Protein AF-X0XA45-F1 (afdb_monomer)

Mean predicted aligned error: 3.78 Å

Nearest PDB structures (foldseek):
  1l2q-assembly1_A  TM=9.636E-01  e=7.554E-19  Methanosarcina barkeri
  1tv2-assembly1_A  TM=9.633E-01  e=1.182E-18  Methanosarcina barkeri
  1es9-assembly1_A-2  TM=5.733E-01  e=1.242E+00  Bos taurus
  1bwp-assembly1_A-2  TM=4.744E-01  e=1.710E+00  Bos taurus
  3dt8-assembly1_A  TM=3.947E-01  e=1.093E+00  Bos taurus

Organism: NCBI:txid412755

Radius of gyration: 17.6 Å; Cα contacts (8 Å, |Δi|>4): 531; chains: 1; bounding box: 44×51×45 Å

Solvent-accessible surface area (backbone atoms only — not comparable to full-atom values): 13120 Å² total; per-residue (Å²): 132,70,42,55,52,44,72,29,30,40,82,94,34,44,37,74,42,50,46,62,51,78,90,54,83,69,82,77,83,33,66,44,53,54,82,48,41,76,40,57,60,97,46,44,66,62,55,34,34,56,32,58,57,38,90,75,43,48,25,22,35,46,48,10,54,52,38,58,98,87,40,72,57,44,83,84,37,74,59,18,31,53,46,26,33,50,46,21,36,50,56,35,52,32,25,47,74,64,74,37,67,44,44,21,24,60,32,54,70,42,46,52,82,39,43,70,24,48,62,70,23,62,37,58,93,42,46,34,53,62,38,27,12,44,68,43,63,53,41,76,74,94,36,84,57,69,58,53,47,51,43,34,61,52,40,76,77,46,75,36,44,37,29,19,32,40,50,41,38,31,68,41,96,47,33,51,51,69,41,31,29,54,50,50,54,50,42,54,54,44,20,49,74,70,51,61,19,39,32,37,40,36,40,52,25,32,68,87,70,64,18,33,68,50,72,60,43,45,50,27,51,52,52,40,51,45,51,46,31,75,75,46,56,59,19,73,49,68,62,86,36,69,62,79,78,78,83,83,119

Foldseek 3Di:
DADQWAWFFDDPLIDIQGFDAVPRPPDHQAEDEPQQAEDEPVCFLVRLLVQLLPPRHSAYETHAYQDDPNHGDDAPDPVLLVVQLVQLLSNQVSCVVSVNNRHEHQASGSHYDALVSNVSNCDVVSNHDLRHAHEQEADAFPHDDVRSLVNLVVVVVGSYQYEYEYAHEDCPPLHHLVSSLVRQLVSVVCCCPRRVHNAYEYEHAHPPQRFQPDPSSVVSCVVSSNVCSVPHSHRYYYDGGDGDDPPPD

Sequence (249 aa):
KAPESVDFGSGKDQRTFKHRTVDDKTPPFCSPNPIGTPVREALYDKVLYTYANISHADTFSGPSLISLNGETIGSGTPLEVEAAIWNVRQLDKARQEVGRPEMCSHNIIACAEKTGAITSAMKQEFGARPTDGLLNGAIAELKVDYERLRKVAFLRQSSHPIGGLYGPLMGGYAGGPEGTAIVLAAHHFLGLMAFEAHWHDSFPIHIHQVNNTSTPLLWLLALVGQALARNTHLPIMTSCFTARANSGL

InterPro domains:
  IPR008031 Monomethylamine methyltransferase MtmB [PF05369] (1-235)
  IPR036655 Monomethylamine methyltransferase MtmB superfamily [G3DSA:3.20.20.460] (1-248)
  IPR036655 Monomethylamine methyltransferase MtmB superfamily [SSF75098] (4-243)

pLDDT: mean 94.22, std 8.59, range [35.44, 98.38]

Secondary structure (DSSP, 8-state):
---SEEEES-GGG-EEEE---TT--SPPP-----TT-EE-GGGHHHHHHHHHT-TT-S-EEPPEE-EETTEE--TTSHHHHHHHHHHHHHHHHHHHHTT-TTPPEEES-SS--SHHHHHHH--GGGT--TT--EEEEPBTTTB--HHHHHHHHHHHTS-S-EEEEE--EETSTT-SHHHHHHHHHHHHHHHHHHS--SEEEE--EETTT--S-SHHHHHHHHHHHHHHHHH----EEE---PPPP----

Structure (mmCIF, N/CA/C/O backbone):
data_AF-X0XA45-F1
#
_entry.id   AF-X0XA45-F1
#
loop_
_atom_site.group_PDB
_atom_site.id
_atom_site.type_symbol
_atom_site.label_atom_id
_atom_site.label_alt_id
_atom_site.label_comp_id
_atom_site.label_asym_id
_atom_site.label_entity_id
_atom_site.label_seq_id
_atom_site.pdbx_PDB_ins_code
_atom_site.Cartn_x
_atom_site.Cartn_y
_atom_site.Cartn_z
_atom_site.occupancy
_atom_site.B_iso_or_equiv
_atom_site.auth_seq_id
_atom_site.auth_comp_id
_atom_site.auth_asym_id
_atom_site.auth_atom_id
_atom_site.pdbx_PDB_model_num
ATOM 1 N N . LYS A 1 1 ? 0.425 -20.569 -2.192 1.00 61.19 1 LYS A N 1
ATOM 2 C CA . LYS A 1 1 ? -0.329 -20.242 -3.430 1.00 61.19 1 LYS A CA 1
ATOM 3 C C . LYS A 1 1 ? -1.051 -18.929 -3.160 1.00 61.19 1 LYS A C 1
ATOM 5 O O . LYS A 1 1 ? -1.687 -18.863 -2.119 1.00 61.19 1 LYS A O 1
ATOM 10 N N . ALA A 1 2 ? -0.896 -17.907 -4.005 1.00 71.62 2 ALA A N 1
ATOM 11 C CA . ALA A 1 2 ? -1.638 -16.656 -3.827 1.00 71.62 2 ALA A CA 1
ATOM 12 C C . ALA A 1 2 ? -3.132 -16.881 -4.118 1.00 71.62 2 ALA A C 1
ATO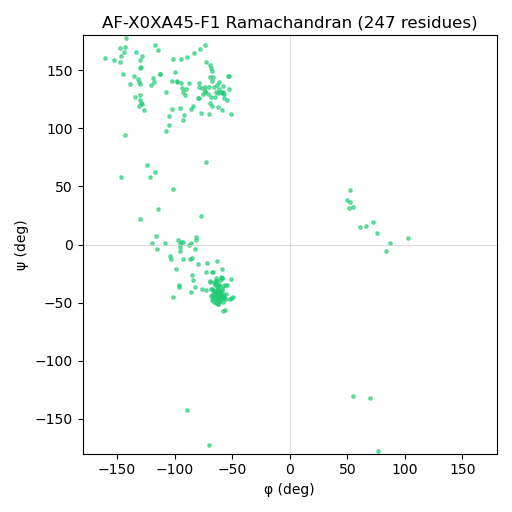M 14 O O . ALA A 1 2 ? -3.438 -17.676 -5.016 1.00 71.62 2 ALA A O 1
ATOM 15 N N . PRO A 1 3 ? -4.042 -16.223 -3.388 1.00 84.00 3 PRO A N 1
ATOM 16 C CA . PRO A 1 3 ? -5.455 -16.220 -3.730 1.00 84.00 3 PRO A CA 1
ATOM 17 C C . PRO A 1 3 ? -5.694 -15.449 -5.040 1.00 84.00 3 PRO A C 1
ATOM 19 O O . PRO A 1 3 ? -4.975 -14.509 -5.367 1.00 84.00 3 PRO A O 1
ATOM 22 N N . GLU A 1 4 ? -6.713 -15.857 -5.798 1.00 84.56 4 GLU A N 1
ATOM 23 C CA . GLU A 1 4 ? -7.104 -15.209 -7.066 1.00 84.56 4 GLU A CA 1
ATOM 24 C C . GLU A 1 4 ? -7.929 -13.927 -6.838 1.00 84.56 4 GLU A C 1
ATOM 26 O O . GLU A 1 4 ? -8.077 -13.088 -7.734 1.00 84.56 4 GLU A O 1
ATOM 31 N N . SER A 1 5 ? -8.459 -13.768 -5.622 1.00 93.56 5 SER A N 1
ATOM 32 C CA . SER A 1 5 ? -9.225 -12.608 -5.187 1.00 93.56 5 SER A CA 1
ATOM 33 C C . SER A 1 5 ? -9.127 -12.380 -3.680 1.00 93.56 5 SER A C 1
ATOM 35 O O . SER A 1 5 ? -8.844 -13.301 -2.913 1.00 93.56 5 SER A O 1
ATOM 37 N N . VAL A 1 6 ? -9.410 -11.151 -3.258 1.00 95.25 6 VAL A N 1
ATOM 38 C CA . VAL A 1 6 ? -9.413 -10.700 -1.865 1.00 95.25 6 VAL A CA 1
ATOM 39 C C . VAL A 1 6 ? -10.667 -9.877 -1.618 1.00 95.25 6 VAL A C 1
ATOM 41 O O . VAL A 1 6 ? -10.923 -8.916 -2.341 1.00 95.25 6 VAL A O 1
ATOM 44 N N . ASP A 1 7 ? -11.434 -10.234 -0.595 1.00 95.75 7 ASP A N 1
ATOM 45 C CA . ASP A 1 7 ? -12.600 -9.458 -0.183 1.00 95.75 7 ASP A CA 1
ATOM 46 C C . ASP A 1 7 ? -12.212 -8.405 0.857 1.00 95.75 7 ASP A C 1
ATOM 48 O O . ASP A 1 7 ? -11.511 -8.686 1.832 1.00 95.75 7 ASP A O 1
ATOM 52 N N . PHE A 1 8 ? -12.698 -7.187 0.643 1.00 96.81 8 PHE A N 1
ATOM 53 C CA . PHE A 1 8 ? -12.620 -6.073 1.576 1.00 96.81 8 PHE A CA 1
ATOM 54 C C . PHE A 1 8 ? -14.027 -5.640 1.955 1.00 96.81 8 PHE A C 1
ATOM 56 O O . PHE A 1 8 ? -14.916 -5.598 1.109 1.00 96.81 8 PHE A O 1
ATOM 63 N N . GLY A 1 9 ? -14.222 -5.241 3.207 1.00 96.25 9 GLY A N 1
ATOM 64 C CA . GLY A 1 9 ? -15.529 -4.799 3.682 1.00 96.25 9 GLY A CA 1
ATOM 65 C C . GLY A 1 9 ? -16.494 -5.941 3.951 1.00 96.25 9 GLY A C 1
ATOM 66 O O . GLY A 1 9 ? -16.160 -7.119 3.837 1.00 96.25 9 GLY A O 1
ATOM 67 N N . SER A 1 10 ? -17.708 -5.569 4.336 1.00 96.69 10 SER A N 1
ATOM 68 C CA . SER A 1 10 ? -18.796 -6.508 4.588 1.00 96.69 10 SER A CA 1
ATOM 69 C C . SER A 1 10 ? -20.142 -5.918 4.139 1.00 96.69 10 SER A C 1
ATOM 71 O O . SER A 1 10 ? -20.258 -4.722 3.848 1.00 96.69 10 SER A O 1
ATOM 73 N N . GLY A 1 11 ? -21.171 -6.763 4.040 1.00 96.00 11 GLY A N 1
ATOM 74 C CA . GLY A 1 11 ? -22.532 -6.334 3.718 1.00 96.00 11 GLY A CA 1
ATOM 75 C C . GLY A 1 11 ? -22.607 -5.523 2.419 1.00 96.00 11 GLY A C 1
ATOM 76 O O . GLY A 1 11 ? -22.063 -5.918 1.390 1.00 96.00 11 GLY A O 1
ATOM 77 N N . LYS A 1 12 ? -23.273 -4.363 2.462 1.00 95.88 12 LYS A N 1
ATOM 78 C CA . LYS A 1 12 ? -23.429 -3.471 1.294 1.00 95.88 12 LYS A CA 1
ATOM 79 C C . LYS A 1 12 ? -22.112 -2.829 0.824 1.00 95.88 12 LYS A C 1
ATOM 81 O O . LYS A 1 12 ? -22.000 -2.407 -0.331 1.00 95.88 12 LYS A O 1
ATOM 86 N N . ASP A 1 13 ? -21.132 -2.733 1.720 1.00 97.06 13 ASP A N 1
ATOM 87 C CA . ASP A 1 13 ? -19.852 -2.072 1.470 1.00 97.06 13 ASP A CA 1
ATOM 88 C C . ASP A 1 13 ? -18.761 -3.066 1.036 1.00 97.06 13 ASP A C 1
ATOM 90 O O . ASP A 1 13 ? -17.655 -2.638 0.715 1.00 97.06 13 ASP A O 1
ATOM 94 N N . GLN A 1 14 ? -19.066 -4.372 0.974 1.00 97.56 14 GLN A N 1
ATOM 95 C CA . GLN A 1 14 ? -18.122 -5.395 0.524 1.00 97.56 14 GLN A CA 1
ATOM 96 C C . GLN A 1 14 ? -17.717 -5.178 -0.939 1.00 97.56 14 GLN A C 1
ATOM 98 O O . GLN A 1 14 ? -18.560 -4.920 -1.806 1.00 97.56 14 GLN A O 1
ATOM 103 N N . ARG A 1 15 ? -16.424 -5.328 -1.225 1.00 97.44 15 ARG A N 1
ATOM 104 C CA . ARG A 1 15 ? -15.834 -5.276 -2.563 1.00 97.44 15 ARG A CA 1
ATOM 105 C C . ARG A 1 15 ? -14.776 -6.357 -2.721 1.00 97.44 15 ARG A C 1
ATOM 107 O O . ARG A 1 15 ? -13.954 -6.564 -1.835 1.00 97.44 15 ARG A O 1
ATOM 114 N N . THR A 1 16 ? -14.774 -7.004 -3.880 1.00 97.00 16 THR A N 1
ATOM 115 C CA . THR A 1 16 ? -13.818 -8.062 -4.213 1.00 97.00 16 THR A CA 1
ATOM 116 C C . THR A 1 16 ? -12.741 -7.511 -5.132 1.00 97.00 16 THR A C 1
ATOM 118 O O . THR A 1 16 ? -13.016 -7.131 -6.273 1.00 97.00 16 THR A O 1
ATOM 121 N N . PHE A 1 17 ? -11.500 -7.506 -4.661 1.00 97.25 17 PHE A N 1
ATOM 122 C CA . PHE A 1 17 ? -10.343 -7.235 -5.495 1.00 97.25 17 PHE A CA 1
ATOM 123 C C . PHE A 1 17 ? -9.878 -8.531 -6.157 1.00 97.25 17 PHE A C 1
ATOM 125 O O . PHE A 1 17 ? -9.466 -9.467 -5.479 1.00 97.25 17 PHE A O 1
ATOM 132 N N . LYS A 1 18 ? -9.945 -8.601 -7.485 1.00 96.06 18 LYS A N 1
ATOM 133 C CA . LYS A 1 18 ? -9.590 -9.793 -8.261 1.00 96.06 18 LYS A CA 1
ATOM 134 C C . LYS A 1 18 ? -8.610 -9.472 -9.379 1.00 96.06 18 LYS A C 1
ATOM 136 O O . LYS A 1 18 ? -8.478 -8.322 -9.802 1.00 96.06 18 LYS A O 1
ATOM 141 N N . HIS A 1 19 ? -7.965 -10.518 -9.876 1.00 95.38 19 HIS A N 1
ATOM 142 C CA . HIS A 1 19 ? -7.178 -10.463 -11.099 1.00 95.38 19 HIS A CA 1
ATOM 143 C C . HIS A 1 19 ? -7.981 -9.907 -12.292 1.00 95.38 19 HIS A C 1
ATOM 145 O O . HIS A 1 19 ? -9.177 -10.171 -12.433 1.00 95.38 19 HIS A O 1
ATOM 151 N N . ARG A 1 20 ? -7.293 -9.162 -13.166 1.00 95.12 20 ARG A N 1
ATOM 152 C CA . ARG A 1 20 ? -7.804 -8.651 -14.445 1.00 95.12 20 ARG A CA 1
ATOM 153 C C . ARG A 1 20 ? -6.816 -8.997 -15.550 1.00 95.12 20 ARG A C 1
ATOM 155 O O . ARG A 1 20 ? -5.608 -8.824 -15.374 1.00 95.12 20 ARG A O 1
ATOM 162 N N . THR A 1 21 ? -7.329 -9.422 -16.699 1.00 96.06 21 THR A N 1
ATOM 163 C CA . THR A 1 21 ? -6.501 -9.647 -17.887 1.00 96.06 21 THR A CA 1
ATOM 164 C C . THR A 1 21 ? -6.155 -8.323 -18.570 1.00 96.06 21 THR A C 1
ATOM 166 O O . THR A 1 21 ? -6.736 -7.270 -18.289 1.00 96.06 21 THR A O 1
ATOM 169 N N . VAL A 1 22 ? -5.217 -8.366 -19.517 1.00 96.38 22 VAL A N 1
ATOM 170 C CA . VAL A 1 22 ? -4.962 -7.225 -20.408 1.00 96.38 22 VAL A CA 1
ATOM 171 C C . VAL A 1 22 ? -6.253 -6.881 -21.163 1.00 96.38 22 VAL A C 1
ATOM 173 O O . VAL A 1 22 ? -6.966 -7.781 -21.601 1.00 96.38 22 VAL A O 1
ATOM 176 N N . ASP A 1 23 ? -6.563 -5.586 -21.261 1.00 95.06 23 ASP A N 1
ATOM 177 C CA . ASP A 1 23 ? -7.759 -5.027 -21.915 1.00 95.06 23 ASP A CA 1
ATOM 178 C C . ASP A 1 23 ? -9.128 -5.449 -21.343 1.00 95.06 23 ASP A C 1
ATOM 180 O O . ASP A 1 23 ? -10.163 -5.185 -21.969 1.00 95.06 23 ASP A O 1
ATOM 184 N N . ASP A 1 24 ? -9.155 -6.033 -20.137 1.00 96.25 24 ASP A N 1
ATOM 185 C CA . ASP A 1 24 ? -10.388 -6.346 -19.404 1.00 96.25 24 ASP A CA 1
ATOM 186 C C . ASP A 1 24 ? -11.286 -5.098 -19.286 1.00 96.25 24 ASP A C 1
ATOM 188 O O . ASP A 1 24 ? -10.824 -3.994 -18.976 1.00 96.25 24 ASP A O 1
ATOM 192 N N . LYS A 1 25 ? -12.585 -5.265 -19.557 1.00 96.50 25 LYS A N 1
ATOM 193 C CA . LYS A 1 25 ? -13.585 -4.185 -19.528 1.00 96.50 25 LYS A CA 1
ATOM 194 C C . LYS A 1 25 ? -14.187 -3.954 -18.145 1.00 96.50 25 LYS A C 1
ATOM 196 O O . LYS A 1 25 ? -14.837 -2.933 -17.936 1.00 96.50 25 LYS A O 1
ATOM 201 N N . THR A 1 26 ? -13.959 -4.865 -17.202 1.00 94.75 26 THR A N 1
ATOM 202 C CA . THR A 1 26 ? -14.353 -4.694 -15.804 1.00 94.75 26 THR A CA 1
ATOM 203 C C . THR A 1 26 ? -13.612 -3.485 -15.225 1.00 94.75 26 THR A C 1
ATOM 205 O O . THR A 1 26 ? -12.383 -3.419 -15.383 1.00 94.75 26 THR A O 1
ATOM 208 N N . PRO A 1 27 ? -14.304 -2.543 -14.555 1.00 94.75 27 PRO A N 1
ATOM 209 C CA . PRO A 1 27 ? -13.653 -1.434 -13.866 1.00 94.75 27 PRO A CA 1
ATOM 210 C C . PRO A 1 27 ? -12.567 -1.920 -12.889 1.00 94.75 27 PRO A C 1
ATOM 212 O O . PRO A 1 27 ? -12.715 -2.995 -12.300 1.00 94.75 27 PRO A O 1
ATOM 215 N N . PRO A 1 28 ? -11.458 -1.175 -12.731 1.00 94.50 28 PRO A N 1
ATOM 216 C CA . PRO A 1 28 ? -10.429 -1.518 -11.757 1.00 94.50 28 PRO A CA 1
ATOM 217 C C . PRO A 1 28 ? -10.941 -1.314 -10.327 1.00 94.50 28 PRO A C 1
ATOM 219 O O . PRO A 1 28 ? -11.807 -0.475 -10.089 1.00 94.50 28 PRO A O 1
ATOM 222 N N . PHE A 1 29 ? -10.353 -2.045 -9.381 1.00 96.88 29 PHE A N 1
ATOM 223 C CA . PHE A 1 29 ? -10.582 -1.821 -7.956 1.00 96.88 29 PHE A CA 1
ATOM 224 C C . PHE A 1 29 ? -10.043 -0.442 -7.553 1.00 96.88 29 PHE A C 1
ATOM 226 O O . PHE A 1 29 ? -8.889 -0.114 -7.844 1.00 96.88 29 PHE A O 1
ATOM 233 N N . CYS A 1 30 ? -10.874 0.379 -6.918 1.00 96.44 30 CYS A N 1
ATOM 234 C CA . CYS A 1 30 ? -10.566 1.770 -6.612 1.00 96.44 30 CYS A CA 1
ATOM 235 C C . CYS A 1 30 ? -10.225 1.946 -5.127 1.00 96.44 30 CYS A C 1
ATOM 237 O O . CYS A 1 30 ? -11.091 1.870 -4.256 1.00 96.44 30 CYS A O 1
ATOM 239 N N . SER A 1 31 ? -8.957 2.240 -4.841 1.00 95.88 31 SER A N 1
ATOM 240 C CA . SER A 1 31 ? -8.433 2.396 -3.477 1.00 95.88 31 SER A CA 1
ATOM 241 C C . SER A 1 31 ? -7.919 3.816 -3.228 1.00 95.88 31 SER A C 1
ATOM 243 O O . SER A 1 31 ? -6.717 4.000 -3.026 1.00 95.88 31 SER A O 1
ATOM 245 N N . PRO A 1 32 ? -8.764 4.857 -3.289 1.00 94.94 32 PRO A N 1
ATOM 246 C CA . PRO A 1 32 ? -8.304 6.230 -3.159 1.00 94.94 32 PRO A CA 1
ATOM 247 C C . PRO A 1 32 ? -7.721 6.480 -1.762 1.00 94.94 32 PRO A C 1
ATOM 249 O O . PRO A 1 32 ? -8.294 6.107 -0.736 1.00 94.94 32 PRO A O 1
ATOM 252 N N . ASN A 1 33 ? -6.533 7.074 -1.731 1.00 93.44 33 ASN A N 1
ATOM 253 C CA . ASN A 1 33 ? -5.784 7.313 -0.508 1.00 93.44 33 ASN A CA 1
ATOM 254 C C . ASN A 1 33 ? -4.723 8.412 -0.716 1.00 93.44 33 ASN A C 1
ATOM 256 O O . ASN A 1 33 ? -4.337 8.682 -1.853 1.00 93.44 33 ASN A O 1
ATOM 260 N N . PRO A 1 34 ? -4.224 9.033 0.365 1.00 92.31 34 PRO A N 1
ATOM 261 C CA . PRO A 1 34 ? -3.169 10.047 0.310 1.00 92.31 34 PRO A CA 1
ATOM 262 C C . PRO A 1 34 ? -1.748 9.466 0.213 1.00 92.31 34 PRO A C 1
ATOM 264 O O . PRO A 1 34 ? -0.786 10.220 0.327 1.00 92.31 34 PRO A O 1
ATOM 267 N N . ILE A 1 35 ? -1.586 8.152 0.053 1.00 87.75 35 ILE A N 1
ATOM 268 C CA . ILE A 1 35 ? -0.312 7.450 -0.168 1.00 87.75 35 ILE A CA 1
ATOM 269 C C . ILE A 1 35 ? 0.745 7.802 0.890 1.00 87.75 35 ILE A C 1
ATOM 271 O O . ILE A 1 35 ? 1.882 8.156 0.592 1.00 87.75 35 ILE A O 1
ATOM 275 N N . GLY A 1 36 ? 0.339 7.777 2.162 1.00 84.50 36 GLY A N 1
ATOM 276 C CA . GLY A 1 36 ? 1.228 8.105 3.280 1.00 84.50 36 GLY A CA 1
ATOM 277 C C . GLY A 1 36 ? 1.691 9.566 3.313 1.00 84.50 36 GLY A C 1
ATOM 278 O O . GLY A 1 36 ? 2.640 9.877 4.027 1.00 84.50 36 GLY A O 1
ATOM 279 N N . THR A 1 37 ? 1.038 10.475 2.576 1.00 91.31 37 THR A N 1
ATOM 280 C CA . THR A 1 37 ? 1.369 11.905 2.615 1.00 91.31 37 THR A CA 1
ATOM 281 C C . THR A 1 37 ? 1.249 12.428 4.050 1.00 91.31 37 THR A C 1
ATOM 283 O O . THR A 1 37 ? 0.187 12.261 4.664 1.00 91.31 37 THR A O 1
ATOM 286 N N . PRO A 1 38 ? 2.302 13.071 4.585 1.00 92.50 38 PRO A N 1
ATOM 287 C CA . PRO A 1 38 ? 2.267 13.711 5.890 1.00 92.50 38 PRO A CA 1
ATOM 288 C C . PRO A 1 38 ? 1.190 14.790 5.971 1.00 92.50 38 PRO A C 1
ATOM 290 O O . PRO A 1 38 ? 1.140 15.690 5.129 1.00 92.50 38 PRO A O 1
ATOM 293 N N . VAL A 1 39 ? 0.361 14.750 7.011 1.00 93.44 39 VAL A N 1
ATOM 294 C CA . VAL A 1 39 ? -0.608 15.817 7.292 1.00 93.44 39 VAL A CA 1
ATOM 295 C C . VAL A 1 39 ? -0.530 16.267 8.740 1.00 93.44 39 VAL A C 1
ATOM 297 O O . VAL A 1 39 ? -0.198 15.506 9.646 1.00 93.44 39 VAL A O 1
ATOM 300 N N . ARG A 1 40 ? -0.886 17.534 8.957 1.00 91.00 40 ARG A N 1
ATOM 301 C CA . ARG A 1 40 ? -1.086 18.079 10.301 1.00 91.00 40 ARG A CA 1
ATOM 302 C C . ARG A 1 40 ? -2.297 17.413 10.948 1.00 91.00 40 ARG A C 1
ATOM 304 O O . ARG A 1 40 ? -3.309 17.223 10.275 1.00 91.00 40 ARG A O 1
ATOM 311 N N . GLU A 1 41 ? -2.226 17.187 12.255 1.00 93.50 41 GLU A N 1
ATOM 312 C CA . GLU A 1 41 ? -3.304 16.599 13.064 1.00 93.50 41 GLU A CA 1
ATOM 313 C C . GLU A 1 41 ? -4.666 17.279 12.818 1.00 93.50 41 GLU A C 1
ATOM 315 O O . GLU A 1 41 ? -5.650 16.615 12.513 1.00 93.50 41 GLU A O 1
ATOM 320 N N . ALA A 1 42 ? -4.703 18.616 12.778 1.00 94.19 42 ALA A N 1
ATOM 321 C CA . ALA A 1 42 ? -5.924 19.398 12.536 1.00 94.19 42 ALA A CA 1
ATOM 322 C C . ALA A 1 42 ? -6.582 19.196 11.150 1.00 94.19 42 ALA A C 1
ATOM 324 O O . ALA A 1 42 ? -7.708 19.646 10.926 1.00 94.19 42 ALA A O 1
ATOM 325 N N . LEU A 1 43 ? -5.876 18.591 10.190 1.00 94.81 43 LEU A N 1
ATOM 326 C CA . LEU A 1 43 ? -6.400 18.283 8.856 1.00 94.81 43 LEU A CA 1
ATOM 327 C C . LEU A 1 43 ? -6.742 16.803 8.678 1.00 94.81 43 LEU A C 1
ATOM 329 O O . LEU A 1 43 ? -7.352 16.459 7.668 1.00 94.81 43 LEU A O 1
ATOM 333 N N . TYR A 1 44 ? -6.361 15.950 9.626 1.00 95.12 44 TYR A N 1
ATOM 334 C CA . TYR A 1 44 ? -6.395 14.502 9.478 1.00 95.12 44 TYR A CA 1
ATOM 335 C C . TYR A 1 44 ? -7.795 13.984 9.120 1.00 95.12 44 TYR A C 1
ATOM 337 O O . TYR A 1 44 ? -7.980 13.410 8.046 1.00 95.12 44 TYR A O 1
ATOM 345 N N . ASP A 1 45 ? -8.794 14.298 9.949 1.00 95.00 45 ASP A N 1
ATOM 346 C CA . ASP A 1 45 ? -10.189 13.879 9.757 1.00 95.00 45 ASP A CA 1
ATOM 347 C C . ASP A 1 45 ? -10.761 14.367 8.420 1.00 95.00 45 ASP A C 1
ATOM 349 O O . ASP A 1 45 ? -11.443 13.627 7.717 1.00 95.00 45 ASP A O 1
ATOM 353 N N . LYS A 1 46 ? -10.440 15.605 8.017 1.00 95.94 46 LYS A N 1
ATOM 354 C CA . LYS A 1 46 ? -10.931 16.187 6.756 1.00 95.94 46 LYS A CA 1
ATOM 355 C C . LYS A 1 46 ? -10.373 15.458 5.539 1.00 95.94 46 LYS A C 1
ATOM 357 O O . LYS A 1 46 ? -11.102 15.197 4.581 1.00 95.94 46 LYS A O 1
ATOM 362 N N . VAL A 1 47 ? -9.077 15.149 5.564 1.00 95.81 47 VAL A N 1
ATOM 363 C CA . VAL A 1 47 ? -8.418 14.394 4.492 1.00 95.81 47 VAL A CA 1
ATOM 364 C C . VAL A 1 47 ? -9.025 12.998 4.414 1.00 95.81 47 VAL A C 1
ATOM 366 O O . VAL A 1 47 ? -9.414 12.554 3.339 1.00 95.81 47 VAL A O 1
ATOM 369 N N . LEU A 1 48 ? -9.183 12.343 5.559 1.00 95.12 48 LEU A N 1
ATOM 370 C CA . LEU A 1 48 ? -9.735 11.003 5.651 1.00 95.12 48 LEU A CA 1
ATOM 371 C C . LEU A 1 48 ? -11.179 10.912 5.141 1.00 95.12 48 LEU A C 1
ATOM 373 O O . LEU A 1 48 ? -11.475 10.070 4.293 1.00 95.12 48 LEU A O 1
ATOM 377 N N . TYR A 1 49 ? -12.043 11.828 5.586 1.00 96.31 49 TYR A N 1
ATOM 378 C CA . TYR A 1 49 ? -13.417 11.960 5.104 1.00 96.31 49 TYR A CA 1
ATOM 379 C C . TYR A 1 49 ? -13.457 12.143 3.585 1.00 96.31 49 TYR A C 1
ATOM 381 O O . TYR A 1 49 ? -14.263 11.512 2.907 1.00 96.31 49 TYR A O 1
ATOM 389 N N . THR A 1 50 ? -12.556 12.963 3.031 1.00 96.25 50 THR A N 1
ATOM 390 C CA . THR A 1 50 ? -12.496 13.209 1.582 1.00 96.25 50 THR A CA 1
ATOM 391 C C . THR A 1 50 ? -12.299 11.910 0.804 1.00 96.25 50 THR A C 1
ATOM 393 O O . THR A 1 50 ? -13.020 11.677 -0.161 1.00 96.25 50 THR A O 1
ATOM 396 N N . TYR A 1 51 ? -11.374 11.045 1.232 1.00 96.69 51 TYR A N 1
ATOM 397 C CA . TYR A 1 51 ? -11.122 9.767 0.561 1.00 96.69 51 TYR A CA 1
ATOM 398 C C . TYR A 1 51 ? -12.237 8.740 0.798 1.00 96.69 51 TYR A C 1
ATOM 400 O O . TYR A 1 51 ? -12.634 8.047 -0.138 1.00 96.69 51 TYR A O 1
ATOM 408 N N . ALA A 1 52 ? -12.784 8.676 2.015 1.00 96.44 52 ALA A N 1
ATOM 409 C CA . ALA A 1 52 ? -13.888 7.776 2.354 1.00 96.44 52 ALA A CA 1
ATOM 410 C C . ALA A 1 52 ? -15.191 8.120 1.601 1.00 96.44 52 ALA A C 1
ATOM 412 O O . ALA A 1 52 ? -15.961 7.229 1.243 1.00 96.44 52 ALA A O 1
ATOM 413 N N . ASN A 1 53 ? -15.427 9.408 1.329 1.00 97.12 53 ASN A N 1
ATOM 414 C CA . ASN A 1 53 ? -16.645 9.912 0.689 1.00 97.12 53 ASN A CA 1
ATOM 415 C C . ASN A 1 53 ? -16.606 9.865 -0.853 1.00 97.12 53 ASN A C 1
ATOM 417 O O . ASN A 1 53 ? -17.553 10.292 -1.516 1.00 97.12 53 ASN A O 1
ATOM 421 N N . ILE A 1 54 ? -15.522 9.369 -1.461 1.00 97.19 54 ILE A N 1
ATOM 422 C CA . ILE A 1 54 ? -15.474 9.174 -2.914 1.00 97.19 54 ILE A CA 1
ATOM 423 C C . ILE A 1 54 ? -16.464 8.066 -3.283 1.00 97.19 54 ILE A C 1
ATOM 425 O O . ILE A 1 54 ? -16.328 6.918 -2.868 1.00 97.19 54 ILE A O 1
ATOM 429 N N . SER A 1 55 ? -17.456 8.403 -4.109 1.00 93.81 55 SER A N 1
ATOM 430 C CA . SER A 1 55 ? -18.561 7.498 -4.459 1.00 93.81 55 SER A CA 1
ATOM 431 C C . SER A 1 55 ? -18.112 6.190 -5.115 1.00 93.81 55 SER A C 1
ATOM 433 O O . SER A 1 55 ? -18.775 5.169 -4.966 1.00 93.81 55 SER A O 1
ATOM 435 N N . HIS A 1 56 ? -16.982 6.220 -5.823 1.00 94.19 56 HIS A N 1
ATOM 436 C CA . HIS A 1 56 ? -16.408 5.066 -6.517 1.00 94.19 56 HIS A CA 1
ATOM 437 C C . HIS A 1 56 ? -15.350 4.332 -5.681 1.00 94.19 56 HIS A C 1
ATOM 439 O O . HIS A 1 56 ? -14.750 3.388 -6.176 1.00 94.19 56 HIS A O 1
ATOM 445 N N . ALA A 1 57 ? -15.091 4.755 -4.439 1.00 97.00 57 ALA A N 1
ATOM 446 C CA . ALA A 1 57 ? -14.096 4.119 -3.587 1.00 97.00 57 ALA A CA 1
ATOM 447 C C . ALA A 1 57 ? -14.563 2.723 -3.166 1.00 97.00 57 ALA A C 1
ATOM 449 O O . ALA A 1 57 ? -15.593 2.579 -2.498 1.00 97.00 57 ALA A O 1
ATOM 450 N N . ASP A 1 58 ? -13.783 1.702 -3.494 1.00 97.81 58 ASP A N 1
ATOM 451 C CA . ASP A 1 58 ? -13.995 0.346 -2.997 1.00 97.81 58 ASP A CA 1
ATOM 452 C C . ASP A 1 58 ? -13.402 0.179 -1.596 1.00 97.81 58 ASP A C 1
ATOM 454 O O . ASP A 1 58 ? -13.997 -0.457 -0.729 1.00 97.81 58 ASP A O 1
ATOM 458 N N . THR A 1 59 ? -12.260 0.824 -1.352 1.00 97.50 59 THR A N 1
ATOM 459 C CA . THR A 1 59 ? -11.608 0.943 -0.039 1.00 97.50 59 THR A CA 1
ATOM 460 C C . THR A 1 59 ? -11.002 2.333 0.117 1.00 97.50 59 THR A C 1
ATOM 462 O O . THR A 1 59 ? -11.044 3.142 -0.803 1.00 97.50 59 THR A O 1
ATOM 465 N N . PHE A 1 60 ? -10.418 2.631 1.272 1.00 97.06 60 PHE A N 1
ATOM 466 C CA . PHE A 1 60 ? -9.718 3.894 1.507 1.00 97.06 60 PHE A CA 1
ATOM 467 C C . PHE A 1 60 ? -8.542 3.697 2.466 1.00 97.06 60 PHE A C 1
ATOM 469 O O . PHE A 1 60 ? -8.392 2.639 3.071 1.00 97.06 60 PHE A O 1
ATOM 476 N N . SER A 1 61 ? -7.670 4.684 2.610 1.00 95.75 61 SER A N 1
ATOM 477 C CA . SER A 1 61 ? -6.635 4.679 3.648 1.00 95.75 61 SER A CA 1
ATOM 478 C C . SER A 1 61 ? -6.361 6.106 4.104 1.00 95.75 61 SER A C 1
ATOM 480 O O . SER A 1 61 ? -6.684 7.069 3.401 1.00 95.75 61 SER A O 1
ATOM 482 N N . GLY A 1 62 ? -5.827 6.234 5.314 1.00 92.56 62 GLY A N 1
ATOM 483 C CA . GLY A 1 62 ? -5.527 7.515 5.929 1.00 92.56 62 GLY A CA 1
ATOM 484 C C . GLY A 1 62 ? -4.181 8.104 5.499 1.00 92.56 62 GLY A C 1
ATOM 485 O O . GLY A 1 62 ? -3.331 7.415 4.930 1.00 92.56 62 GLY A O 1
ATOM 486 N N . PRO A 1 63 ? -3.972 9.404 5.760 1.00 94.25 63 PRO A N 1
ATOM 487 C CA . PRO A 1 63 ? -2.670 10.047 5.616 1.00 94.25 63 PRO A CA 1
ATOM 488 C C . PRO A 1 63 ? -1.714 9.629 6.732 1.00 94.25 63 PRO A C 1
ATOM 490 O O . PRO A 1 63 ? -2.107 8.988 7.710 1.00 94.25 63 PRO A O 1
ATOM 493 N N . SER A 1 64 ? -0.448 10.020 6.598 1.00 93.81 64 SER A N 1
ATOM 494 C CA . SER A 1 64 ? 0.526 9.811 7.666 1.00 93.81 64 SER A CA 1
ATOM 495 C C . SER A 1 64 ? 0.437 10.949 8.682 1.00 93.81 64 SER A C 1
ATOM 497 O O . SER A 1 64 ? 0.605 12.123 8.343 1.00 93.81 64 SER A O 1
ATOM 499 N N . LEU A 1 65 ? 0.123 10.604 9.931 1.00 93.88 65 LEU A N 1
ATOM 500 C CA . LEU A 1 65 ? 0.122 11.541 11.050 1.00 93.88 65 LEU A CA 1
ATOM 501 C C . LEU A 1 65 ? 1.565 11.751 11.523 1.00 93.88 65 LEU A C 1
ATOM 503 O O . LEU A 1 65 ? 2.247 10.780 11.833 1.00 93.88 65 LEU A O 1
ATOM 507 N N . ILE A 1 66 ? 2.017 13.006 11.591 1.00 90.81 66 ILE A N 1
ATOM 508 C CA . ILE A 1 66 ? 3.393 13.354 12.006 1.00 90.81 66 ILE A CA 1
ATOM 509 C C . ILE A 1 66 ? 3.513 13.787 13.469 1.00 90.81 66 ILE A C 1
ATOM 511 O O . ILE A 1 66 ? 4.598 13.732 14.048 1.00 90.81 66 ILE A O 1
ATOM 515 N N . SER A 1 67 ? 2.406 14.220 14.067 1.00 94.50 67 SER A N 1
ATOM 516 C CA . SER A 1 67 ? 2.341 14.648 15.458 1.00 94.50 67 SER A C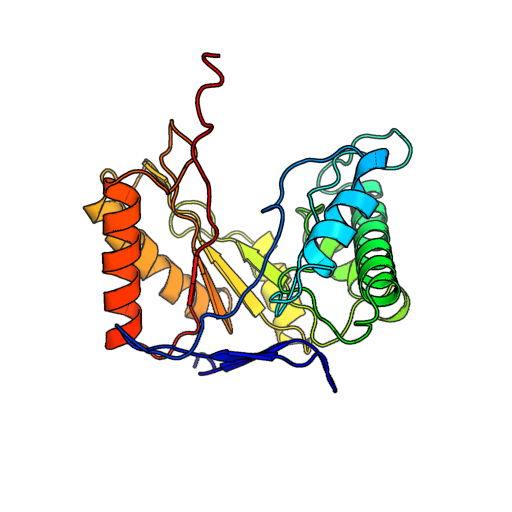A 1
ATOM 517 C C . SER A 1 67 ? 1.006 14.261 16.073 1.00 94.50 67 SER A C 1
ATOM 519 O O . SER A 1 67 ? -0.010 14.306 15.380 1.00 94.50 67 SER A O 1
ATOM 521 N N . LEU A 1 68 ? 1.010 13.949 17.364 1.00 95.81 68 LEU A N 1
ATOM 522 C CA . LEU A 1 68 ? -0.194 13.717 18.155 1.00 95.81 68 LEU A CA 1
ATOM 523 C C . LEU A 1 68 ? -0.109 14.555 19.432 1.00 95.81 68 LEU A C 1
ATOM 525 O O . LEU A 1 68 ? 0.902 14.498 20.131 1.00 95.81 68 LEU A O 1
ATOM 529 N N . ASN A 1 69 ? -1.149 15.337 19.733 1.00 94.31 69 ASN A N 1
ATOM 530 C CA . ASN A 1 69 ? -1.191 16.240 20.891 1.00 94.31 69 ASN A CA 1
ATOM 531 C C . ASN A 1 69 ? -0.013 17.237 20.939 1.00 94.31 69 ASN A C 1
ATOM 533 O O . ASN A 1 69 ? 0.450 17.618 22.011 1.00 94.31 69 ASN A O 1
ATOM 537 N N . GLY A 1 70 ? 0.480 17.659 19.770 1.00 93.50 70 GLY A N 1
ATOM 538 C CA . GLY A 1 70 ? 1.616 18.581 19.646 1.00 93.50 70 GLY A CA 1
ATOM 539 C C . GLY A 1 70 ? 3.004 17.934 19.721 1.00 93.50 70 GLY A C 1
ATOM 540 O O . GLY A 1 70 ? 3.988 18.615 19.445 1.00 93.50 70 GLY A O 1
ATOM 541 N N . GLU A 1 71 ? 3.095 16.633 20.005 1.00 95.56 71 GLU A N 1
ATOM 542 C CA . GLU A 1 71 ? 4.363 15.903 20.094 1.00 95.56 71 GLU A CA 1
ATOM 543 C C . GLU A 1 71 ? 4.674 15.152 18.796 1.00 95.56 71 GLU A C 1
ATOM 545 O O . GLU A 1 71 ? 3.786 14.567 18.172 1.00 95.56 71 GLU A O 1
ATOM 550 N N . THR A 1 72 ? 5.942 15.157 18.375 1.00 95.56 72 THR A N 1
ATOM 551 C CA . THR A 1 72 ? 6.374 14.458 17.150 1.00 95.56 72 THR A CA 1
ATOM 552 C C . THR A 1 72 ? 6.395 12.951 17.373 1.00 95.56 72 THR A C 1
ATOM 554 O O . THR A 1 72 ? 6.991 12.462 18.331 1.00 95.56 72 THR A O 1
ATOM 557 N N . ILE A 1 73 ? 5.797 12.203 16.448 1.00 95.81 73 ILE A N 1
ATOM 558 C CA . ILE A 1 73 ? 5.736 10.744 16.536 1.00 95.81 73 ILE A CA 1
ATOM 559 C C . ILE A 1 73 ? 7.094 10.154 16.140 1.00 95.81 73 ILE A C 1
ATOM 561 O O . ILE A 1 73 ? 7.523 10.254 14.991 1.00 95.81 73 ILE A O 1
ATOM 565 N N . GLY A 1 74 ? 7.781 9.536 17.101 1.00 95.31 74 GLY A N 1
ATOM 566 C CA . GLY A 1 74 ? 9.049 8.842 16.873 1.00 95.31 74 GLY A CA 1
ATOM 567 C C . GLY A 1 74 ? 8.860 7.344 16.632 1.00 95.31 74 GLY A C 1
ATOM 568 O O . GLY A 1 74 ? 8.104 6.691 17.348 1.00 95.31 74 GLY A O 1
ATOM 569 N N . SER A 1 75 ? 9.599 6.780 15.677 1.00 95.25 75 SER A N 1
ATOM 570 C CA . SER A 1 75 ? 9.630 5.334 15.410 1.00 95.25 75 SER A CA 1
ATOM 571 C C . SER A 1 75 ? 10.109 4.544 16.637 1.00 95.25 75 SER A C 1
ATOM 573 O O . SER A 1 75 ? 11.130 4.876 17.241 1.00 95.25 75 SER A O 1
ATOM 575 N N . GLY A 1 76 ? 9.380 3.495 17.016 1.00 95.25 76 GLY A N 1
ATOM 576 C CA . GLY A 1 76 ? 9.663 2.640 18.171 1.00 95.25 76 GLY A CA 1
ATOM 577 C C . GLY A 1 76 ? 9.317 3.248 19.530 1.00 95.25 76 GLY A C 1
ATOM 578 O O . GLY A 1 76 ? 9.706 2.687 20.554 1.00 95.25 76 GLY A O 1
ATOM 579 N N . THR A 1 77 ? 8.612 4.381 19.565 1.00 96.94 77 THR A N 1
ATOM 580 C CA . THR A 1 77 ? 8.238 5.058 20.817 1.00 96.94 77 THR A CA 1
ATOM 581 C C . THR A 1 77 ? 6.841 4.648 21.296 1.00 96.94 77 THR A C 1
ATOM 583 O O . THR A 1 77 ? 6.014 4.221 20.491 1.00 96.94 77 THR A O 1
ATOM 586 N N . PRO A 1 78 ? 6.511 4.830 22.590 1.00 97.06 78 PRO A N 1
ATOM 587 C CA . PRO A 1 78 ? 5.137 4.658 23.070 1.00 97.06 78 PRO A CA 1
ATOM 588 C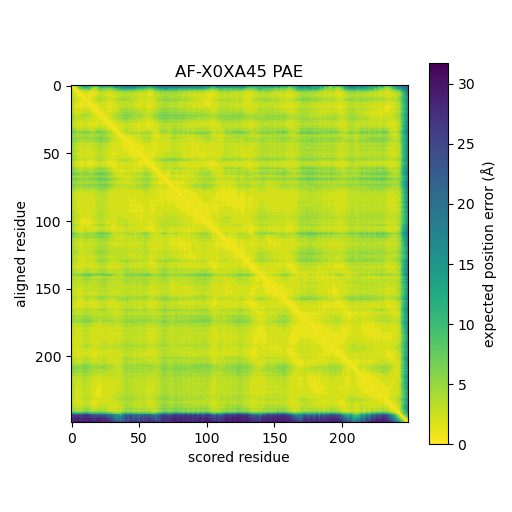 C . PRO A 1 78 ? 4.127 5.544 22.329 1.00 97.06 78 PRO A C 1
ATOM 590 O O . PRO A 1 78 ? 3.013 5.106 22.053 1.00 97.06 78 PRO A O 1
ATOM 593 N N . LEU A 1 79 ? 4.538 6.756 21.938 1.00 97.75 79 LEU A N 1
ATOM 594 C CA . LEU A 1 79 ? 3.691 7.683 21.189 1.00 97.75 79 LEU A CA 1
ATOM 595 C C . LEU A 1 79 ? 3.318 7.139 19.801 1.00 97.75 79 LEU A C 1
ATOM 597 O O . LEU A 1 79 ? 2.219 7.398 19.326 1.00 97.75 79 LEU A O 1
ATOM 601 N N . GLU A 1 80 ? 4.181 6.339 19.168 1.00 97.81 80 GLU A N 1
ATOM 602 C CA . GLU A 1 80 ? 3.856 5.641 17.915 1.00 97.81 80 GLU A CA 1
ATOM 603 C C . GLU A 1 80 ? 2.681 4.670 18.092 1.00 97.81 80 GLU A C 1
ATOM 605 O O . GLU A 1 80 ? 1.811 4.578 17.227 1.00 97.81 80 GLU A O 1
ATOM 610 N N . VAL A 1 81 ? 2.623 3.973 19.233 1.00 98.19 81 VAL A N 1
ATOM 611 C CA . VAL A 1 81 ? 1.519 3.062 19.565 1.00 98.19 81 VAL A CA 1
ATOM 612 C C . VAL A 1 81 ? 0.223 3.848 19.753 1.00 98.19 81 VAL A C 1
ATOM 614 O O . VAL A 1 81 ? -0.807 3.485 19.182 1.00 98.19 81 VAL A O 1
ATOM 617 N N . GLU A 1 82 ? 0.265 4.944 20.516 1.00 97.88 82 GLU A N 1
ATOM 618 C CA . GLU A 1 82 ? -0.908 5.800 20.719 1.00 97.88 82 GLU A CA 1
ATOM 619 C C . GLU A 1 82 ? -1.396 6.423 19.408 1.00 97.88 82 GLU A C 1
ATOM 621 O O . GLU A 1 82 ? -2.597 6.416 19.132 1.00 97.88 82 GLU A O 1
ATOM 626 N N . ALA A 1 83 ? -0.473 6.878 18.558 1.00 97.38 83 ALA A N 1
ATOM 627 C CA . ALA A 1 83 ? -0.782 7.410 17.237 1.00 97.38 83 ALA A CA 1
ATOM 628 C C . ALA A 1 83 ? -1.413 6.362 16.316 1.00 97.38 83 ALA A C 1
ATOM 630 O O . ALA A 1 83 ? -2.368 6.681 15.605 1.00 97.38 83 ALA A O 1
ATOM 631 N N . ALA A 1 84 ? -0.939 5.112 16.346 1.00 97.56 84 ALA A N 1
ATOM 632 C CA . ALA A 1 84 ? -1.531 4.022 15.576 1.00 97.56 84 ALA A CA 1
ATOM 633 C C . ALA A 1 84 ? -2.975 3.732 16.021 1.00 97.56 84 ALA A C 1
ATOM 635 O O . ALA A 1 84 ? -3.867 3.631 15.174 1.00 97.56 84 ALA A O 1
ATOM 636 N N . ILE A 1 85 ? -3.226 3.663 17.336 1.00 98.06 85 ILE A N 1
ATOM 637 C CA . ILE A 1 85 ? -4.571 3.463 17.905 1.00 98.06 85 ILE A CA 1
ATOM 638 C C . ILE A 1 85 ? -5.490 4.633 17.539 1.00 98.06 85 ILE A C 1
ATOM 640 O O . ILE A 1 85 ? -6.629 4.425 17.117 1.00 98.06 85 ILE A O 1
ATOM 644 N N . TRP A 1 86 ? -5.003 5.866 17.680 1.00 97.50 86 TRP A N 1
ATOM 645 C CA . TRP A 1 86 ? -5.755 7.063 17.321 1.00 97.50 86 TRP A CA 1
ATOM 646 C C . TRP A 1 86 ? -6.124 7.074 15.832 1.00 97.50 86 TRP A C 1
ATOM 648 O O . TRP A 1 86 ? -7.278 7.328 15.494 1.00 97.50 86 TRP A O 1
ATOM 658 N N . ASN A 1 87 ? -5.188 6.714 14.950 1.00 96.75 87 ASN A N 1
ATOM 659 C CA . ASN A 1 87 ? -5.416 6.599 13.508 1.00 96.75 87 ASN A CA 1
ATOM 660 C C . ASN A 1 87 ? -6.540 5.599 13.180 1.00 96.75 87 ASN A C 1
ATOM 662 O O . ASN A 1 87 ? -7.434 5.923 12.400 1.00 96.75 87 ASN A O 1
ATOM 666 N N . VAL A 1 88 ? -6.544 4.421 13.817 1.00 97.81 88 VAL A N 1
ATOM 667 C CA . VAL A 1 88 ? -7.605 3.415 13.620 1.00 97.81 88 VAL A CA 1
ATOM 668 C C . VAL A 1 88 ? -8.972 3.967 14.041 1.00 97.81 88 VAL A C 1
ATOM 670 O O . VAL A 1 88 ? -9.951 3.797 13.314 1.00 97.81 88 VAL A O 1
ATOM 673 N N . ARG A 1 89 ? -9.036 4.700 15.160 1.00 97.69 89 ARG A N 1
ATOM 674 C CA . ARG A 1 89 ? -10.276 5.345 15.622 1.00 97.69 89 ARG A CA 1
ATOM 675 C C . ARG A 1 89 ? -10.783 6.405 14.648 1.00 97.69 89 ARG A C 1
ATOM 677 O O . ARG A 1 89 ? -11.986 6.473 14.414 1.00 97.69 89 ARG A O 1
ATOM 684 N N . GLN A 1 90 ? -9.897 7.209 14.056 1.00 97.31 90 GLN A N 1
ATOM 685 C CA . GLN A 1 90 ? -10.317 8.194 13.051 1.00 97.31 90 GLN A CA 1
ATOM 686 C C . GLN A 1 90 ? -10.806 7.523 11.762 1.00 97.31 90 GLN A C 1
ATOM 688 O O . GLN A 1 90 ? -11.794 7.967 11.182 1.00 97.31 90 GLN A O 1
ATOM 693 N N . LEU A 1 91 ? -10.168 6.427 11.336 1.00 96.69 91 LEU A N 1
ATOM 694 C CA . LEU A 1 91 ? -10.632 5.595 10.216 1.00 96.69 91 LEU A CA 1
ATOM 695 C C . LEU A 1 91 ? -12.031 5.034 10.456 1.00 96.69 91 LEU A C 1
ATOM 697 O O . LEU A 1 91 ? -12.870 5.082 9.556 1.00 96.69 91 LEU A O 1
ATOM 701 N N . ASP A 1 92 ? -12.304 4.538 11.662 1.00 97.31 92 ASP A N 1
ATOM 702 C CA . ASP A 1 92 ? -13.647 4.097 12.033 1.00 97.31 92 ASP A CA 1
ATOM 703 C C . ASP A 1 92 ? -14.657 5.249 12.064 1.00 97.31 92 ASP A C 1
ATOM 705 O O . ASP A 1 92 ? -15.704 5.172 11.426 1.00 97.31 92 ASP A O 1
ATOM 709 N N . LYS A 1 93 ? -14.316 6.382 12.677 1.00 97.56 93 LYS A N 1
ATOM 710 C CA . LYS A 1 93 ? -15.172 7.575 12.656 1.00 97.56 93 LYS A CA 1
ATOM 711 C C . LYS A 1 93 ? -15.520 8.016 11.225 1.00 97.56 93 LYS A C 1
ATOM 713 O O . LYS A 1 93 ? -16.691 8.228 10.922 1.00 97.56 93 LYS A O 1
ATOM 718 N N . ALA A 1 94 ? -14.540 8.088 10.324 1.00 97.31 94 ALA A N 1
ATOM 719 C CA . ALA A 1 94 ? -14.762 8.540 8.952 1.00 97.31 94 ALA A CA 1
ATOM 720 C C . ALA A 1 94 ? -15.709 7.622 8.162 1.00 97.31 94 ALA A C 1
ATOM 722 O O . ALA A 1 94 ? -16.600 8.121 7.476 1.00 97.31 94 ALA A O 1
ATOM 723 N N . ARG A 1 95 ? -15.570 6.289 8.271 1.00 96.19 95 ARG A N 1
ATOM 724 C CA . ARG A 1 95 ? -16.473 5.347 7.575 1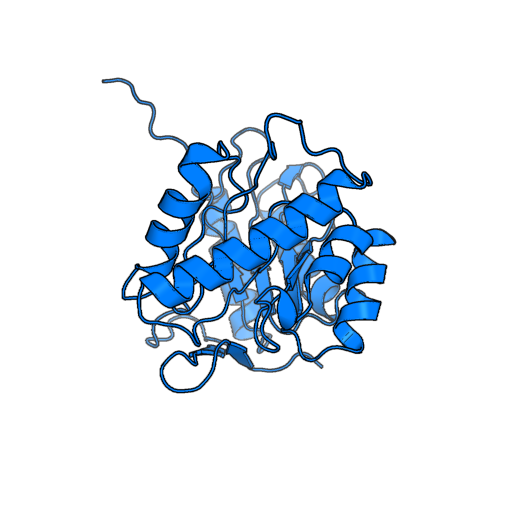.00 96.19 95 ARG A CA 1
ATOM 725 C C . ARG A 1 95 ? -17.914 5.418 8.107 1.00 96.19 95 ARG A C 1
ATOM 727 O O . ARG A 1 95 ? -18.859 5.253 7.333 1.00 96.19 95 ARG A O 1
ATOM 734 N N . GLN A 1 96 ? -18.090 5.718 9.399 1.00 97.19 96 GLN A N 1
ATOM 735 C CA . GLN A 1 96 ? -19.407 5.977 9.995 1.00 97.19 96 GLN A CA 1
ATOM 736 C C . GLN A 1 96 ? -20.018 7.273 9.443 1.00 97.19 96 GLN A C 1
ATOM 738 O O . GLN A 1 96 ? -21.164 7.272 8.996 1.00 97.19 96 GLN A O 1
ATOM 743 N N . GLU A 1 97 ? -19.245 8.361 9.412 1.00 97.38 97 GLU A N 1
ATOM 744 C CA . GLU A 1 97 ? -19.704 9.682 8.957 1.00 97.38 97 GLU A CA 1
ATOM 745 C C . GLU A 1 97 ? -20.146 9.698 7.488 1.00 97.38 97 GLU A C 1
ATOM 747 O O . GLU A 1 97 ? -21.136 10.348 7.155 1.00 97.38 97 GLU A O 1
ATOM 752 N N . VAL A 1 98 ? -19.473 8.948 6.609 1.00 97.44 98 VAL A N 1
ATOM 753 C CA . VAL A 1 98 ? -19.853 8.848 5.183 1.00 97.44 98 VAL A CA 1
ATOM 754 C C . VAL A 1 98 ? -20.989 7.845 4.922 1.00 97.44 98 VAL A C 1
ATOM 756 O O . VAL A 1 98 ? -21.342 7.588 3.772 1.00 97.44 98 VAL A O 1
ATOM 759 N N . GLY A 1 99 ? -21.564 7.238 5.968 1.00 97.00 99 GLY A N 1
ATOM 760 C CA . GLY A 1 99 ? -22.682 6.293 5.846 1.00 97.00 99 GLY A CA 1
ATOM 761 C C . GLY A 1 99 ? -22.307 4.927 5.254 1.00 97.00 99 GLY A C 1
ATOM 762 O O . GLY A 1 99 ? -23.188 4.187 4.785 1.00 97.00 99 GLY A O 1
ATOM 763 N N . ARG A 1 100 ? -21.015 4.578 5.291 1.00 97.31 100 ARG A N 1
ATOM 764 C CA . ARG A 1 100 ? -20.444 3.311 4.803 1.00 97.31 100 ARG A CA 1
ATOM 765 C C . ARG A 1 100 ? -19.715 2.569 5.930 1.00 97.31 100 ARG A C 1
ATOM 767 O O . ARG A 1 100 ? -18.515 2.318 5.825 1.00 97.31 100 ARG A O 1
ATOM 774 N N . PRO A 1 101 ? -20.408 2.238 7.034 1.00 96.44 101 PRO A N 1
ATOM 775 C CA . PRO A 1 101 ? -19.770 1.722 8.242 1.00 96.44 101 PRO A CA 1
ATOM 776 C C . PRO A 1 101 ? -18.984 0.429 8.007 1.00 96.44 101 PRO A C 1
ATOM 778 O O . PRO A 1 101 ? -18.000 0.195 8.703 1.00 96.4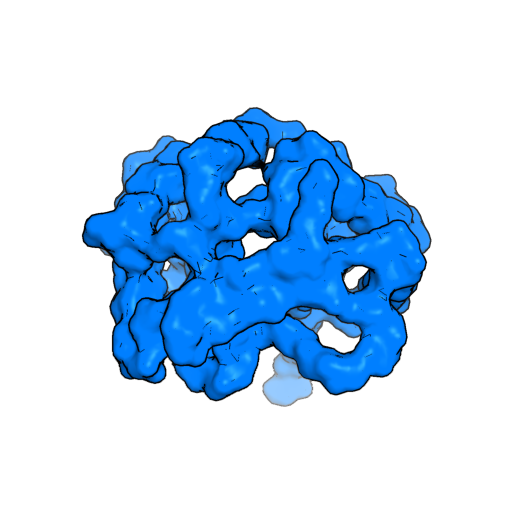4 101 PRO A O 1
ATOM 781 N N . GLU A 1 102 ? -19.376 -0.389 7.027 1.00 96.69 102 GLU A N 1
ATOM 782 C CA . GLU A 1 102 ? -18.742 -1.674 6.719 1.00 96.69 102 GLU A CA 1
ATOM 783 C C . GLU A 1 102 ? -17.647 -1.561 5.643 1.00 96.69 102 GLU A C 1
ATOM 785 O O . GLU A 1 102 ? -17.044 -2.566 5.262 1.00 96.69 102 GLU A O 1
ATOM 790 N N . MET A 1 103 ? -17.360 -0.349 5.153 1.00 97.12 103 MET A N 1
ATOM 791 C CA . MET A 1 103 ? -16.253 -0.097 4.231 1.00 97.12 103 MET A CA 1
ATOM 792 C C . MET A 1 103 ? -14.922 -0.363 4.930 1.00 97.12 103 MET A C 1
ATOM 794 O O . MET A 1 103 ? -14.701 0.053 6.069 1.00 97.12 103 MET A O 1
ATOM 798 N N . CYS A 1 104 ? -14.016 -1.050 4.241 1.00 96.06 104 CYS A N 1
ATOM 799 C CA . CYS A 1 104 ? -12.699 -1.359 4.784 1.00 96.06 104 CYS A CA 1
ATOM 800 C C . CYS A 1 104 ? -11.600 -0.461 4.253 1.00 96.06 104 CYS A C 1
ATOM 802 O O . CYS A 1 104 ? -11.692 0.143 3.179 1.00 96.06 104 CYS A O 1
ATOM 804 N N . SER A 1 105 ? -10.526 -0.433 5.027 1.00 97.06 105 SER A N 1
ATOM 805 C CA . SER A 1 105 ? -9.262 0.130 4.622 1.00 97.06 105 SER A CA 1
ATOM 806 C C . SER A 1 105 ? -8.361 -0.944 4.026 1.00 97.06 105 SER A C 1
ATOM 808 O O . SER A 1 105 ? -8.179 -1.996 4.627 1.00 97.06 105 SER A O 1
ATOM 810 N N . HIS A 1 106 ? -7.771 -0.689 2.857 1.00 96.38 106 HIS A N 1
ATOM 811 C CA . HIS A 1 106 ? -6.759 -1.589 2.280 1.00 96.38 106 HIS A CA 1
ATOM 812 C C . HIS A 1 106 ? -5.422 -1.511 3.035 1.00 96.38 106 HIS A C 1
ATOM 814 O O . HIS A 1 106 ? -4.637 -2.456 3.005 1.00 96.38 106 HIS A O 1
ATOM 820 N N . ASN A 1 107 ? -5.174 -0.391 3.719 1.00 96.25 107 ASN A N 1
ATOM 821 C CA . ASN A 1 107 ? -4.058 -0.210 4.633 1.00 96.25 107 ASN A CA 1
ATOM 822 C C . ASN A 1 107 ? -4.506 0.644 5.820 1.00 96.25 107 ASN A C 1
ATOM 824 O O . ASN A 1 107 ? -4.480 1.874 5.754 1.00 96.25 107 ASN A O 1
ATOM 828 N N . ILE A 1 108 ? -4.920 -0.006 6.902 1.00 96.38 108 ILE A N 1
ATOM 829 C CA . ILE A 1 108 ? -5.539 0.683 8.043 1.00 96.38 108 ILE A CA 1
ATOM 830 C C . ILE A 1 108 ? -4.549 1.512 8.873 1.00 96.38 108 ILE A C 1
ATOM 832 O O . ILE A 1 108 ? -4.962 2.367 9.645 1.00 96.38 108 ILE A O 1
ATOM 836 N N . ILE A 1 109 ? -3.236 1.309 8.733 1.00 95.19 109 ILE A N 1
ATOM 837 C CA . ILE A 1 109 ? -2.232 2.060 9.502 1.00 95.19 109 ILE A CA 1
ATOM 838 C C . ILE A 1 109 ? -1.217 2.701 8.560 1.00 95.19 109 ILE A C 1
ATOM 840 O O . ILE A 1 109 ? -0.467 2.014 7.868 1.00 95.19 109 ILE A O 1
ATOM 844 N N . ALA A 1 110 ? -1.191 4.037 8.558 1.00 89.62 110 ALA A N 1
ATOM 845 C CA . ALA A 1 110 ? -0.301 4.856 7.729 1.00 89.62 110 ALA A CA 1
ATOM 846 C C . ALA A 1 110 ? 0.646 5.765 8.544 1.00 89.62 110 ALA A C 1
ATOM 848 O O . ALA A 1 110 ? 1.431 6.518 7.968 1.00 89.62 110 ALA A O 1
ATOM 849 N N . CYS A 1 111 ? 0.585 5.712 9.879 1.00 91.19 111 CYS A N 1
ATOM 850 C CA . CYS A 1 111 ? 1.348 6.573 10.795 1.00 91.19 111 CYS A CA 1
ATOM 851 C C . CYS A 1 111 ? 2.363 5.825 11.680 1.00 91.19 111 CYS A C 1
ATOM 853 O O . CYS A 1 111 ? 2.939 6.433 12.575 1.00 91.19 111 CYS A O 1
ATOM 855 N N . ALA A 1 112 ? 2.576 4.526 11.454 1.00 93.94 112 ALA A N 1
ATOM 856 C CA . ALA A 1 112 ? 3.505 3.715 12.237 1.00 93.94 112 ALA A CA 1
ATOM 857 C C . ALA A 1 112 ? 4.433 2.897 11.333 1.00 93.94 112 ALA A C 1
ATOM 859 O O . ALA A 1 112 ? 4.020 2.366 10.300 1.00 93.94 112 ALA A O 1
ATOM 860 N N . GLU A 1 113 ? 5.685 2.778 11.756 1.00 91.56 113 GLU A N 1
ATOM 861 C CA . GLU A 1 113 ? 6.734 2.006 11.103 1.00 91.56 113 GLU A CA 1
ATOM 862 C C . GLU A 1 113 ? 6.941 0.664 11.812 1.00 91.56 113 GLU A C 1
ATOM 864 O O . GLU A 1 113 ? 7.055 -0.374 11.150 1.00 91.56 113 GLU A O 1
ATOM 869 N N . LYS A 1 114 ? 6.994 0.665 13.153 1.00 96.00 114 LYS A N 1
ATOM 870 C CA . LYS A 1 114 ? 7.306 -0.547 13.918 1.00 96.00 114 LYS A CA 1
ATOM 871 C C . LYS A 1 114 ? 6.112 -1.472 14.029 1.00 96.00 114 LYS A C 1
ATOM 873 O O . LYS A 1 114 ? 4.985 -1.071 14.321 1.00 96.00 114 LYS A O 1
ATOM 878 N N . THR A 1 115 ? 6.392 -2.763 13.887 1.00 96.62 115 THR A N 1
ATOM 879 C CA . THR A 1 115 ? 5.367 -3.810 13.910 1.00 96.62 115 THR A CA 1
ATOM 880 C C . THR A 1 115 ? 4.584 -3.805 15.214 1.00 96.62 115 THR A C 1
ATOM 882 O O . THR A 1 115 ? 3.375 -3.976 15.180 1.00 96.62 115 THR A O 1
ATOM 885 N N . GLY A 1 116 ? 5.245 -3.563 16.350 1.00 96.81 116 GLY A N 1
ATOM 886 C CA . GLY A 1 116 ? 4.580 -3.514 17.653 1.00 96.81 116 GLY A CA 1
ATOM 887 C C . GLY A 1 116 ? 3.511 -2.422 17.750 1.00 96.81 116 GLY A C 1
ATOM 888 O O . GLY A 1 116 ? 2.436 -2.680 18.286 1.00 96.81 116 GLY A O 1
ATOM 889 N N . ALA A 1 117 ? 3.763 -1.236 17.189 1.00 97.62 117 ALA A N 1
ATOM 890 C CA . ALA A 1 117 ? 2.775 -0.159 17.141 1.00 97.62 117 ALA A CA 1
ATOM 891 C C . ALA A 1 117 ? 1.611 -0.511 16.208 1.00 97.62 117 ALA A C 1
ATOM 893 O O . ALA A 1 117 ? 0.450 -0.366 16.588 1.00 97.62 117 ALA A O 1
ATOM 894 N N . ILE A 1 118 ? 1.926 -1.064 15.031 1.00 97.19 118 ILE A N 1
ATOM 895 C CA . ILE A 1 118 ? 0.927 -1.508 14.055 1.00 97.19 118 ILE A CA 1
ATOM 896 C C . ILE A 1 118 ? -0.003 -2.557 14.678 1.00 97.19 118 ILE A C 1
ATOM 898 O O . ILE A 1 118 ? -1.212 -2.359 14.724 1.00 97.19 118 ILE A O 1
ATOM 902 N N . THR A 1 119 ? 0.536 -3.664 15.192 1.00 96.56 119 THR A N 1
ATOM 903 C CA . THR A 1 119 ? -0.279 -4.787 15.682 1.00 96.56 119 THR A CA 1
ATOM 904 C C . THR A 1 119 ? -1.055 -4.449 16.951 1.00 96.56 119 THR A C 1
ATOM 906 O O . THR A 1 119 ? -2.170 -4.936 17.124 1.00 96.56 119 THR A O 1
ATOM 909 N N . SER A 1 120 ? -0.525 -3.572 17.811 1.00 96.81 120 SER A N 1
ATOM 910 C CA . SER A 1 120 ? -1.228 -3.116 19.020 1.00 96.81 120 SER A CA 1
ATOM 911 C C . SER A 1 120 ? -2.510 -2.341 18.706 1.00 96.81 120 SER A C 1
ATOM 913 O O . SER A 1 120 ? -3.452 -2.383 19.499 1.00 96.81 120 SER A O 1
ATOM 915 N N . ALA A 1 121 ? -2.569 -1.667 17.554 1.00 97.38 121 ALA A N 1
ATOM 916 C CA . ALA A 1 121 ? -3.731 -0.899 17.117 1.00 97.38 121 ALA A CA 1
ATOM 917 C C . ALA A 1 121 ? -4.803 -1.738 16.394 1.00 97.38 121 ALA A C 1
ATOM 919 O O . ALA A 1 121 ? -5.927 -1.271 16.231 1.00 97.38 121 ALA A O 1
ATOM 920 N N . MET A 1 122 ? -4.512 -2.990 16.023 1.00 96.25 122 MET A N 1
ATOM 921 C CA . MET A 1 122 ? -5.414 -3.867 15.251 1.00 96.25 122 MET A CA 1
ATOM 922 C C . MET A 1 122 ? -6.555 -4.497 16.074 1.00 96.25 122 MET A C 1
ATOM 924 O O . MET A 1 122 ? -7.075 -5.555 15.725 1.00 96.25 122 MET A O 1
ATOM 928 N N . LYS A 1 123 ? -6.959 -3.881 17.189 1.00 95.81 123 LYS A N 1
ATOM 929 C CA . LYS A 1 123 ? -8.051 -4.392 18.029 1.00 95.81 123 LYS A CA 1
ATOM 930 C C . LYS A 1 123 ? -9.405 -3.881 17.543 1.00 95.81 123 LYS A C 1
ATOM 932 O O . LYS A 1 123 ? -9.558 -2.693 17.266 1.00 95.81 123 LYS A O 1
ATOM 937 N N . GLN A 1 124 ? -10.411 -4.758 17.552 1.00 95.25 124 GLN A N 1
ATOM 938 C CA . GLN A 1 124 ? -11.791 -4.391 17.207 1.00 95.25 124 GLN A CA 1
ATOM 939 C C . GLN A 1 124 ? -12.351 -3.282 18.102 1.00 95.25 124 GLN A C 1
ATOM 941 O O . GLN A 1 124 ? -13.030 -2.388 17.615 1.00 95.25 124 GLN A O 1
ATOM 946 N N . GLU A 1 125 ? -11.984 -3.275 19.386 1.00 96.69 125 GLU A N 1
ATOM 947 C CA . GLU A 1 125 ? -12.351 -2.227 20.352 1.00 96.69 125 GLU A CA 1
ATOM 948 C C . GLU A 1 125 ? -11.878 -0.820 19.949 1.00 96.69 125 GLU A C 1
ATOM 950 O O . GLU A 1 125 ? -12.400 0.177 20.443 1.00 96.69 125 GLU A O 1
ATOM 955 N N . PHE A 1 126 ? -10.876 -0.714 19.071 1.00 97.19 126 PHE A N 1
ATOM 956 C CA . PHE A 1 126 ? -10.383 0.564 18.559 1.00 97.19 126 PHE A CA 1
ATOM 957 C C . PHE A 1 126 ? -11.004 0.956 17.215 1.00 97.19 126 PHE A C 1
ATOM 959 O O . PHE A 1 126 ? -10.750 2.064 16.754 1.00 97.19 126 PHE A O 1
ATOM 966 N N . GLY A 1 127 ? -11.810 0.079 16.608 1.00 96.12 127 GLY A N 1
ATOM 967 C CA . GLY A 1 127 ? -12.431 0.289 15.299 1.00 96.12 127 GLY A CA 1
ATOM 968 C C . GLY A 1 127 ? -11.755 -0.459 14.143 1.00 96.12 127 GLY A C 1
ATOM 969 O O . GLY A 1 127 ? -12.139 -0.269 12.989 1.00 96.12 127 GLY A O 1
ATOM 970 N N . ALA A 1 128 ? -10.757 -1.313 14.413 1.00 96.62 128 ALA A N 1
ATOM 971 C CA . ALA A 1 128 ? -10.170 -2.170 13.383 1.00 96.62 128 ALA A CA 1
ATOM 972 C C . ALA A 1 128 ? -11.118 -3.320 13.026 1.00 96.62 128 ALA A C 1
ATOM 974 O O . ALA A 1 128 ? -11.609 -4.032 13.903 1.00 96.62 128 ALA A O 1
ATOM 975 N N . ARG A 1 129 ? -11.344 -3.558 11.735 1.00 94.38 129 ARG A N 1
ATOM 976 C CA . ARG A 1 129 ? -12.188 -4.658 11.258 1.00 94.38 129 ARG A CA 1
ATOM 977 C C . ARG A 1 129 ? -11.342 -5.851 10.807 1.00 94.38 129 ARG A C 1
ATOM 979 O O . ARG A 1 129 ? -10.261 -5.655 10.257 1.00 94.38 129 ARG A O 1
ATOM 986 N N . PRO A 1 130 ? -11.840 -7.094 10.950 1.00 92.44 130 PRO A N 1
ATOM 987 C CA . PRO A 1 130 ? -11.195 -8.299 10.412 1.00 92.44 130 PRO A CA 1
ATOM 988 C C . PRO A 1 130 ? -10.818 -8.211 8.929 1.00 92.44 130 PRO A C 1
ATOM 990 O O . PRO A 1 130 ? -9.860 -8.842 8.504 1.00 92.44 130 PRO A O 1
ATOM 993 N N . THR A 1 131 ? -11.580 -7.432 8.165 1.00 94.25 131 THR A N 1
ATOM 994 C CA . THR A 1 131 ? -11.456 -7.215 6.720 1.00 94.25 131 THR A CA 1
ATOM 995 C C . THR A 1 131 ? -10.649 -5.962 6.358 1.00 94.25 131 THR A C 1
ATOM 997 O O . THR A 1 131 ? -10.480 -5.669 5.176 1.00 94.25 131 THR A O 1
ATOM 1000 N N . ASP A 1 132 ? -10.147 -5.215 7.349 1.00 96.88 132 ASP A N 1
ATOM 1001 C CA . ASP A 1 132 ? -9.176 -4.146 7.119 1.00 96.88 132 ASP A CA 1
ATOM 1002 C C . ASP A 1 132 ? -7.797 -4.765 6.839 1.00 96.88 132 ASP A C 1
ATOM 1004 O O . ASP A 1 132 ? -7.330 -5.640 7.572 1.00 96.88 132 ASP A O 1
ATOM 1008 N N . GLY A 1 133 ? -7.162 -4.323 5.756 1.00 96.19 133 GLY A N 1
ATOM 1009 C CA . GLY A 1 133 ? -5.883 -4.826 5.274 1.00 96.19 133 GLY A CA 1
ATOM 1010 C C . GLY A 1 133 ? -4.674 -4.103 5.860 1.00 96.19 133 GLY A C 1
ATOM 1011 O O . GLY A 1 133 ? -4.753 -2.972 6.355 1.00 96.19 133 GLY A O 1
ATOM 1012 N N . LEU A 1 134 ? -3.524 -4.768 5.756 1.00 96.75 134 LEU A N 1
ATOM 1013 C CA . LEU A 1 134 ? -2.214 -4.214 6.085 1.00 96.75 134 LEU A CA 1
ATOM 1014 C C . LEU A 1 134 ? -1.226 -4.469 4.949 1.00 96.75 134 LEU A C 1
ATOM 1016 O O . LEU A 1 134 ? -1.171 -5.563 4.384 1.00 96.75 134 LEU A O 1
ATOM 1020 N N . LEU A 1 135 ? -0.397 -3.463 4.672 1.00 95.50 135 LEU A N 1
ATOM 1021 C CA . LEU A 1 135 ? 0.671 -3.553 3.684 1.00 95.50 135 LEU A CA 1
ATOM 1022 C C . LEU A 1 135 ? 2.012 -3.969 4.314 1.00 95.50 135 LEU A C 1
ATOM 1024 O O . LEU A 1 135 ? 2.470 -3.425 5.328 1.00 95.50 135 LEU A O 1
ATOM 1028 N N . ASN A 1 136 ? 2.686 -4.908 3.656 1.00 95.69 136 ASN A N 1
ATOM 1029 C CA . ASN A 1 136 ? 4.072 -5.293 3.893 1.00 95.69 136 ASN A CA 1
ATOM 1030 C C . ASN A 1 136 ? 4.953 -4.724 2.782 1.00 95.69 136 ASN A C 1
ATOM 1032 O O . ASN A 1 136 ? 4.981 -5.235 1.663 1.00 95.69 136 ASN A O 1
ATOM 1036 N N . GLY A 1 137 ? 5.661 -3.640 3.100 1.00 94.31 137 GLY A N 1
ATOM 1037 C CA . GLY A 1 137 ? 6.553 -2.963 2.165 1.00 94.31 137 GLY A CA 1
ATOM 1038 C C . GLY A 1 137 ? 7.892 -3.673 2.028 1.00 94.31 137 GLY A C 1
ATOM 1039 O O . GLY A 1 137 ? 8.562 -3.863 3.034 1.00 94.31 137 GLY A O 1
ATOM 1040 N N . ALA A 1 138 ? 8.332 -4.016 0.821 1.00 96.56 138 ALA A N 1
ATOM 1041 C CA . ALA A 1 138 ? 9.720 -4.420 0.588 1.00 96.56 138 ALA A CA 1
ATOM 1042 C C . ALA A 1 138 ? 10.667 -3.209 0.669 1.00 96.56 138 ALA A C 1
ATOM 1044 O O . ALA A 1 138 ? 10.254 -2.064 0.492 1.00 96.56 138 ALA A O 1
ATOM 1045 N N . ILE A 1 139 ? 11.947 -3.455 0.946 1.00 96.62 139 ILE A N 1
ATOM 1046 C CA . ILE A 1 139 ? 12.989 -2.427 0.891 1.00 96.62 139 ILE A CA 1
ATOM 1047 C C . ILE A 1 139 ? 13.582 -2.424 -0.521 1.00 96.62 139 ILE A C 1
ATOM 1049 O O . ILE A 1 139 ? 14.032 -3.465 -1.004 1.00 96.62 139 ILE A O 1
ATOM 1053 N N . ALA A 1 140 ? 13.643 -1.244 -1.137 1.00 94.62 140 ALA A N 1
ATOM 1054 C CA . ALA A 1 140 ? 14.248 -1.029 -2.448 1.00 94.62 140 ALA A CA 1
ATOM 1055 C C . ALA A 1 140 ? 15.749 -1.444 -2.465 1.00 94.62 140 ALA A C 1
ATOM 1057 O O . ALA A 1 140 ? 16.570 -0.888 -1.724 1.00 94.62 140 ALA A O 1
ATOM 1058 N N . GLU A 1 141 ? 16.200 -2.451 -3.226 1.00 93.81 141 GLU A N 1
ATOM 1059 C CA . GLU A 1 141 ? 15.415 -3.450 -3.973 1.00 93.81 141 GLU A CA 1
ATOM 1060 C C . GLU A 1 141 ? 15.568 -4.859 -3.415 1.00 93.81 141 GLU A C 1
ATOM 1062 O O . GLU A 1 141 ? 16.653 -5.221 -2.957 1.00 93.81 141 GLU A O 1
ATOM 1067 N N . LEU A 1 142 ? 14.490 -5.650 -3.506 1.00 96.94 142 LEU A N 1
ATOM 1068 C CA . LEU A 1 142 ? 14.420 -7.079 -3.175 1.00 96.94 142 LEU A CA 1
ATOM 1069 C C . LEU A 1 142 ? 14.958 -7.428 -1.781 1.00 96.94 142 LEU A C 1
ATOM 1071 O O . LEU A 1 142 ? 15.478 -8.519 -1.552 1.00 96.94 142 LEU A O 1
ATOM 1075 N N . LYS A 1 143 ? 14.820 -6.500 -0.832 1.00 97.50 143 LYS A N 1
ATOM 1076 C CA . LYS A 1 143 ? 15.275 -6.667 0.548 1.00 97.50 143 LYS A CA 1
ATOM 1077 C C . LYS A 1 143 ? 14.098 -6.722 1.507 1.00 97.50 143 LYS A C 1
ATOM 1079 O O . LYS A 1 143 ? 13.082 -6.048 1.337 1.00 97.50 143 LYS A O 1
ATOM 1084 N N . VAL A 1 144 ? 14.284 -7.502 2.562 1.00 96.75 144 VAL A N 1
ATOM 1085 C CA . VAL A 1 144 ? 13.331 -7.662 3.656 1.00 96.75 144 VAL A CA 1
ATOM 1086 C C . VAL A 1 144 ? 14.102 -7.601 4.968 1.00 96.75 144 VAL A C 1
ATOM 1088 O O . VAL A 1 144 ? 15.241 -8.059 5.035 1.00 96.75 144 VAL A O 1
ATOM 1091 N N . ASP A 1 145 ? 13.491 -7.032 6.002 1.00 96.06 145 ASP A N 1
ATOM 1092 C CA . ASP A 1 145 ? 14.026 -7.030 7.359 1.00 96.06 145 ASP A CA 1
ATOM 1093 C C . ASP A 1 145 ? 13.102 -7.782 8.324 1.00 96.06 145 ASP A C 1
ATOM 1095 O O . ASP A 1 145 ? 11.982 -8.180 7.991 1.00 96.06 145 ASP A O 1
ATOM 1099 N N . TYR A 1 146 ? 13.579 -7.979 9.552 1.00 96.62 146 TYR A N 1
ATOM 1100 C CA . TYR A 1 146 ? 12.796 -8.669 10.568 1.00 96.62 146 TYR A CA 1
ATOM 1101 C C . TYR A 1 146 ? 11.548 -7.899 11.007 1.00 96.62 146 TYR A C 1
ATOM 1103 O O . TYR A 1 146 ? 10.609 -8.542 11.460 1.00 96.62 146 TYR A O 1
ATOM 1111 N N . GLU A 1 147 ? 11.482 -6.573 10.854 1.00 94.75 147 GLU A N 1
ATOM 1112 C CA . GLU A 1 147 ? 10.238 -5.833 11.110 1.00 94.75 147 GLU A CA 1
ATOM 1113 C C . GLU A 1 147 ? 9.134 -6.295 10.154 1.00 94.75 147 GLU A C 1
ATOM 1115 O O . GLU A 1 147 ? 8.070 -6.736 10.583 1.00 94.75 147 GLU A O 1
ATOM 1120 N N . ARG A 1 148 ? 9.412 -6.329 8.850 1.00 95.25 148 ARG A N 1
ATOM 1121 C CA . ARG A 1 148 ? 8.440 -6.804 7.853 1.00 95.25 148 ARG A CA 1
ATOM 1122 C C . ARG A 1 148 ? 8.042 -8.260 8.095 1.00 95.25 148 ARG A C 1
ATOM 1124 O O . ARG A 1 148 ? 6.857 -8.579 8.056 1.00 95.25 148 ARG A O 1
ATOM 1131 N N . LEU A 1 149 ? 8.999 -9.132 8.427 1.00 96.88 149 LEU A N 1
ATOM 1132 C CA . LEU A 1 149 ? 8.713 -10.546 8.711 1.00 96.88 149 LEU A CA 1
ATOM 1133 C C . LEU A 1 149 ? 7.926 -10.762 10.015 1.00 96.88 149 LEU A C 1
ATOM 1135 O O . LEU A 1 149 ? 7.094 -11.669 10.078 1.00 96.88 149 LEU A O 1
ATOM 1139 N N . ARG A 1 150 ? 8.121 -9.927 11.045 1.00 97.00 150 ARG A N 1
ATOM 1140 C CA . ARG A 1 150 ? 7.287 -9.955 12.262 1.00 97.00 150 ARG A CA 1
ATOM 1141 C C . ARG A 1 150 ? 5.831 -9.650 11.929 1.00 97.00 150 ARG A C 1
ATOM 1143 O O . ARG A 1 150 ? 4.940 -10.319 12.451 1.00 97.00 150 ARG A O 1
ATOM 1150 N N . LYS A 1 151 ? 5.583 -8.690 11.031 1.00 96.62 151 LYS A N 1
ATOM 1151 C CA . LYS A 1 151 ? 4.221 -8.366 10.588 1.00 96.62 151 LYS A CA 1
ATOM 1152 C C . LYS A 1 151 ? 3.576 -9.535 9.847 1.00 96.62 151 LYS A C 1
ATOM 1154 O O . LYS A 1 151 ? 2.417 -9.835 10.103 1.00 96.62 151 LYS A O 1
ATOM 1159 N N . VAL A 1 152 ? 4.330 -10.248 9.008 1.00 96.75 152 VAL A N 1
ATOM 1160 C CA . VAL A 1 152 ? 3.861 -11.484 8.351 1.00 96.75 152 VAL A CA 1
ATOM 1161 C C . VAL A 1 152 ? 3.484 -12.550 9.380 1.00 96.75 152 VAL A C 1
ATOM 1163 O O . VAL A 1 152 ? 2.427 -13.162 9.262 1.00 96.75 152 VAL A O 1
ATOM 1166 N N . ALA A 1 153 ? 4.298 -12.748 10.423 1.00 97.12 153 ALA A N 1
ATOM 1167 C CA . ALA A 1 153 ? 3.993 -13.715 11.478 1.00 97.12 153 ALA A CA 1
ATOM 1168 C C . ALA A 1 153 ? 2.676 -13.397 12.210 1.00 97.12 153 ALA A C 1
ATOM 1170 O O . ALA A 1 153 ? 1.902 -14.313 12.478 1.00 97.12 153 ALA A O 1
ATOM 1171 N N . PHE A 1 154 ? 2.402 -12.116 12.483 1.00 96.75 154 PHE A N 1
ATOM 1172 C CA . PHE A 1 154 ? 1.109 -11.665 13.009 1.00 96.75 154 PHE A CA 1
ATOM 1173 C C . PHE A 1 154 ? -0.026 -11.907 12.006 1.00 96.75 154 PHE A C 1
ATOM 1175 O O . PHE 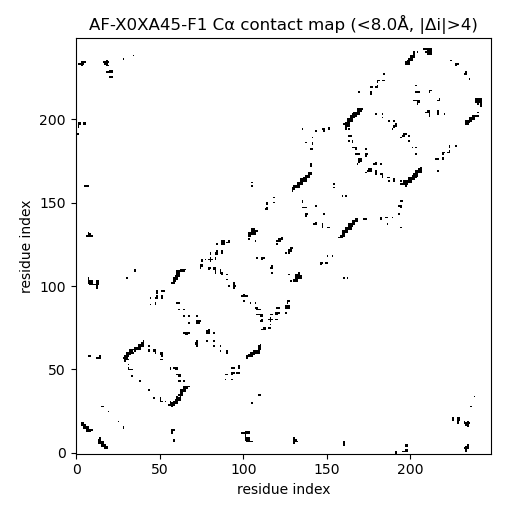A 1 154 ? -1.038 -12.513 12.349 1.00 96.75 154 PHE A O 1
ATOM 1182 N N . LEU A 1 155 ? 0.161 -11.474 10.757 1.00 95.94 155 LEU A N 1
ATOM 1183 C CA . LEU A 1 155 ? -0.870 -11.530 9.726 1.00 95.94 155 LEU A CA 1
ATOM 1184 C C . LEU A 1 155 ? -1.303 -12.959 9.395 1.00 95.94 155 LEU A C 1
ATOM 1186 O O . LEU A 1 155 ? -2.498 -13.195 9.246 1.00 95.94 155 LEU A O 1
ATOM 1190 N N . ARG A 1 156 ? -0.364 -13.913 9.382 1.00 94.88 156 ARG A N 1
ATOM 1191 C CA . ARG A 1 156 ? -0.635 -15.345 9.179 1.00 94.88 156 ARG A CA 1
ATOM 1192 C C . ARG A 1 156 ? -1.580 -15.935 10.233 1.00 94.88 156 ARG A C 1
ATOM 1194 O O . ARG A 1 156 ? -2.263 -16.913 9.957 1.00 94.88 156 ARG A O 1
ATOM 1201 N N . GLN A 1 157 ? -1.600 -15.365 11.438 1.00 95.38 157 GLN A N 1
ATOM 1202 C CA . GLN A 1 157 ? -2.478 -15.785 12.537 1.00 95.38 157 GLN A CA 1
ATOM 1203 C C . GLN A 1 157 ? -3.753 -14.933 12.633 1.00 95.38 157 GLN A C 1
ATOM 1205 O O . GLN A 1 157 ? -4.543 -15.103 13.559 1.00 95.38 157 GLN A O 1
ATOM 1210 N N . SER A 1 158 ? -3.947 -13.998 11.702 1.00 93.69 158 SER A N 1
ATOM 1211 C CA . SER A 1 158 ? -5.074 -13.071 11.677 1.00 93.69 158 SER A CA 1
ATOM 1212 C C . SER A 1 158 ? -5.967 -13.318 10.461 1.00 93.69 158 SER A C 1
ATOM 1214 O O . SER A 1 158 ? -5.584 -13.999 9.515 1.00 93.69 158 SER A O 1
ATOM 1216 N N . SER A 1 159 ? -7.153 -12.718 10.459 1.00 91.44 159 SER A N 1
ATOM 1217 C CA . SER A 1 159 ? -8.051 -12.711 9.299 1.00 91.44 159 SER A CA 1
ATOM 1218 C C . SER A 1 159 ? -7.783 -11.558 8.322 1.00 91.44 159 SER A C 1
ATOM 1220 O O . SER A 1 159 ? -8.501 -11.429 7.334 1.00 91.44 159 SER A O 1
ATOM 1222 N N . HIS A 1 160 ? -6.808 -10.690 8.611 1.00 95.56 160 HIS A N 1
ATOM 1223 C CA . HIS A 1 160 ? -6.596 -9.458 7.856 1.00 95.56 160 HIS A CA 1
ATOM 1224 C C . HIS A 1 160 ? -6.066 -9.737 6.444 1.00 95.56 160 HIS A C 1
ATOM 1226 O O . HIS A 1 160 ? -5.120 -10.515 6.286 1.00 95.56 160 HIS A O 1
ATOM 1232 N N . PRO A 1 161 ? -6.601 -9.063 5.407 1.00 95.69 161 PRO A N 1
ATOM 1233 C CA . PRO A 1 161 ? -6.012 -9.086 4.079 1.00 95.69 161 PRO A CA 1
ATOM 1234 C C . PRO A 1 161 ? -4.536 -8.670 4.091 1.00 95.69 161 PRO A C 1
ATOM 1236 O O . PRO A 1 161 ? -4.181 -7.573 4.530 1.00 95.69 161 PRO A O 1
ATOM 1239 N N . ILE A 1 162 ? -3.677 -9.541 3.562 1.00 96.62 162 ILE A N 1
ATOM 1240 C CA . ILE A 1 162 ? -2.235 -9.314 3.479 1.00 96.62 162 ILE A CA 1
ATOM 1241 C C . ILE A 1 162 ? -1.925 -8.661 2.138 1.00 96.62 162 ILE A C 1
ATOM 1243 O O . ILE A 1 162 ? -2.056 -9.299 1.096 1.00 96.62 162 ILE A O 1
ATOM 1247 N N . GLY A 1 163 ? -1.504 -7.401 2.137 1.00 96.56 163 GLY A N 1
ATOM 1248 C CA . GLY A 1 163 ? -1.029 -6.744 0.925 1.00 96.56 163 GLY A CA 1
ATOM 1249 C C . GLY A 1 163 ? 0.491 -6.666 0.886 1.00 96.56 163 GLY A C 1
ATOM 1250 O O . GLY A 1 163 ? 1.143 -6.424 1.901 1.00 96.56 163 GLY A O 1
ATOM 1251 N N . GLY A 1 164 ? 1.079 -6.870 -0.284 1.00 97.06 164 GLY A N 1
ATOM 1252 C CA . GLY A 1 164 ? 2.488 -6.587 -0.522 1.00 97.06 164 GLY A CA 1
ATOM 1253 C C . GLY A 1 164 ? 2.660 -5.227 -1.185 1.00 97.06 164 GLY A C 1
ATOM 1254 O O . GLY A 1 164 ? 1.857 -4.864 -2.032 1.00 97.06 164 GLY A O 1
ATOM 1255 N N . LEU A 1 165 ? 3.688 -4.477 -0.796 1.00 96.69 165 LEU A N 1
ATOM 1256 C CA . LEU A 1 165 ? 3.903 -3.100 -1.235 1.00 96.69 165 LEU A CA 1
ATOM 1257 C C . LEU A 1 165 ? 5.334 -2.937 -1.781 1.00 96.69 165 LEU A C 1
ATOM 1259 O O . LEU A 1 165 ? 6.305 -3.196 -1.066 1.00 96.69 165 LEU A O 1
ATOM 1263 N N . TYR A 1 166 ? 5.485 -2.535 -3.049 1.00 96.62 166 TYR A N 1
ATOM 1264 C CA . TYR A 1 166 ? 6.784 -2.527 -3.747 1.00 96.62 166 TYR A CA 1
ATOM 1265 C C . TYR A 1 166 ? 7.072 -1.210 -4.459 1.00 96.62 166 TYR A C 1
ATOM 1267 O O . TYR A 1 166 ? 6.369 -0.842 -5.396 1.00 96.62 166 TYR A O 1
ATOM 1275 N N . GLY A 1 167 ? 8.148 -0.531 -4.066 1.00 95.75 167 GLY A N 1
ATOM 1276 C CA . GLY A 1 167 ? 8.534 0.755 -4.645 1.00 95.75 167 GLY A CA 1
ATOM 1277 C C . GLY A 1 167 ? 9.951 0.751 -5.188 1.00 95.75 167 GLY A C 1
ATOM 1278 O O . GLY A 1 167 ? 10.804 1.406 -4.585 1.00 95.75 167 GLY A O 1
ATOM 1279 N N . PRO A 1 168 ? 10.235 0.017 -6.280 1.00 97.31 168 PRO A N 1
ATOM 1280 C CA . PRO A 1 168 ? 11.564 0.038 -6.844 1.00 97.31 168 PRO A CA 1
ATOM 1281 C C . PRO A 1 168 ? 11.911 1.401 -7.449 1.00 97.31 168 PRO A C 1
ATOM 1283 O O . PRO A 1 168 ? 11.083 2.068 -8.071 1.00 97.31 168 PRO A O 1
ATOM 1286 N N . LEU A 1 169 ? 13.152 1.826 -7.259 1.00 97.75 169 LEU A N 1
ATOM 1287 C CA . LEU A 1 169 ? 13.673 3.129 -7.632 1.00 97.75 169 LEU A CA 1
ATOM 1288 C C . LEU A 1 169 ? 14.304 3.066 -9.023 1.00 97.75 169 LEU A C 1
ATOM 1290 O O . LEU A 1 169 ? 15.417 2.562 -9.201 1.00 97.75 169 LEU A O 1
ATOM 1294 N N . MET A 1 170 ? 13.626 3.655 -10.008 1.00 97.44 170 MET A N 1
ATOM 1295 C CA . MET A 1 170 ? 14.195 3.849 -11.338 1.00 97.44 170 MET A CA 1
ATOM 1296 C C . MET A 1 170 ? 15.334 4.874 -11.272 1.00 97.44 170 MET A C 1
ATOM 1298 O O . MET A 1 170 ? 15.161 5.986 -10.763 1.00 97.44 170 MET A O 1
ATOM 1302 N N . GLY A 1 171 ? 16.499 4.491 -11.791 1.00 96.25 171 GLY A N 1
ATOM 1303 C CA . GLY A 1 171 ? 17.771 5.199 -11.624 1.00 96.25 171 GLY A CA 1
ATOM 1304 C C . GLY A 1 171 ? 18.552 4.793 -10.366 1.00 96.25 171 GLY A C 1
ATOM 1305 O O . GLY A 1 171 ? 19.614 5.353 -10.115 1.00 96.25 171 GLY A O 1
ATOM 1306 N N . GLY A 1 172 ? 18.034 3.849 -9.570 1.00 96.81 172 GLY A N 1
ATOM 1307 C CA . GLY A 1 172 ? 18.712 3.273 -8.409 1.00 96.81 172 GLY A CA 1
ATOM 1308 C C . GLY A 1 172 ? 19.565 2.051 -8.765 1.00 96.81 172 GLY A C 1
ATOM 1309 O O . GLY A 1 172 ? 20.171 1.979 -9.832 1.00 96.81 172 GLY A O 1
ATOM 1310 N N . TYR A 1 173 ? 19.589 1.053 -7.876 1.00 97.25 173 TYR A N 1
ATOM 1311 C CA . TYR A 1 173 ? 20.417 -0.154 -8.037 1.00 97.25 173 TYR A CA 1
ATOM 1312 C C . TYR A 1 173 ? 20.101 -0.968 -9.297 1.00 97.25 173 TYR A C 1
ATOM 1314 O O . TYR A 1 173 ? 20.988 -1.612 -9.849 1.00 97.25 173 TYR A O 1
ATOM 1322 N N . ALA A 1 174 ? 18.848 -0.934 -9.753 1.00 96.81 174 ALA A N 1
ATOM 1323 C CA . ALA A 1 174 ? 18.402 -1.625 -10.959 1.00 96.81 174 ALA A CA 1
ATOM 1324 C C . ALA A 1 174 ? 18.696 -0.840 -12.254 1.00 96.81 174 ALA A C 1
ATOM 1326 O O . ALA A 1 174 ? 18.433 -1.336 -13.348 1.00 96.81 174 ALA A O 1
ATOM 1327 N N . GLY A 1 175 ? 19.231 0.382 -12.149 1.00 97.12 175 GLY A N 1
ATOM 1328 C CA . GLY A 1 175 ? 19.523 1.242 -13.288 1.00 97.12 175 GLY A CA 1
ATOM 1329 C C . GLY A 1 175 ? 18.262 1.779 -13.965 1.00 97.12 175 GLY A C 1
ATOM 1330 O O . GLY A 1 175 ? 17.379 2.336 -13.313 1.00 97.12 175 GLY A O 1
ATOM 1331 N N . GLY A 1 176 ? 18.214 1.668 -15.292 1.00 96.94 176 GLY A N 1
ATOM 1332 C CA . GLY A 1 176 ? 17.165 2.237 -16.138 1.00 96.94 176 GLY A CA 1
ATOM 1333 C C . GLY A 1 176 ? 15.790 1.557 -16.023 1.00 96.94 176 GLY A C 1
ATOM 1334 O O . GLY A 1 176 ? 15.570 0.693 -15.164 1.00 96.94 176 GLY A O 1
ATOM 1335 N N . PRO A 1 177 ? 14.840 1.946 -16.891 1.00 97.69 177 PRO A N 1
ATOM 1336 C CA . PRO A 1 177 ? 13.481 1.415 -16.866 1.00 97.69 177 PRO A CA 1
ATOM 1337 C C . PRO A 1 177 ? 13.426 -0.104 -17.098 1.00 97.69 177 PRO A C 1
ATOM 1339 O O . PRO A 1 177 ? 12.627 -0.779 -16.459 1.00 97.69 177 PRO A O 1
ATOM 1342 N N . GLU A 1 178 ? 14.296 -0.682 -17.927 1.00 98.31 178 GLU A N 1
ATOM 1343 C CA . GLU A 1 178 ? 14.325 -2.126 -18.201 1.00 98.31 178 GLU A CA 1
ATOM 1344 C C . GLU A 1 178 ? 14.718 -2.936 -16.959 1.00 98.31 178 GLU A C 1
ATOM 1346 O O . GLU A 1 178 ? 14.031 -3.885 -16.580 1.00 98.31 178 GLU A O 1
ATOM 1351 N N . GLY A 1 179 ? 15.805 -2.544 -16.287 1.00 98.19 179 GLY A N 1
ATOM 1352 C CA . GLY A 1 179 ? 16.258 -3.223 -15.072 1.00 98.19 179 GLY A CA 1
ATOM 1353 C C . GLY A 1 179 ? 15.264 -3.052 -13.923 1.00 98.19 179 GLY A C 1
ATOM 1354 O O . GLY A 1 179 ? 14.951 -4.012 -13.216 1.00 98.19 179 GLY A O 1
ATOM 1355 N N . THR A 1 180 ? 14.680 -1.860 -13.796 1.00 98.38 180 THR A N 1
ATOM 1356 C CA . THR A 1 180 ? 13.626 -1.591 -12.808 1.00 98.38 180 THR A CA 1
ATOM 1357 C C . THR A 1 180 ? 12.364 -2.416 -13.095 1.00 98.38 180 THR A C 1
ATOM 1359 O O . THR A 1 180 ? 11.729 -2.889 -12.155 1.00 98.38 180 THR A O 1
ATOM 1362 N N . ALA A 1 181 ? 12.016 -2.665 -14.366 1.00 98.38 181 ALA A N 1
ATOM 1363 C CA . ALA A 1 181 ? 10.888 -3.523 -14.743 1.00 98.38 181 ALA A CA 1
ATOM 1364 C C . ALA A 1 181 ? 11.094 -4.976 -14.286 1.00 98.38 181 ALA A C 1
ATOM 1366 O O . ALA A 1 181 ? 10.198 -5.573 -13.685 1.00 98.38 181 ALA A O 1
ATOM 1367 N N . ILE A 1 182 ? 12.292 -5.527 -14.516 1.00 98.31 182 ILE A N 1
ATOM 1368 C CA . ILE A 1 182 ? 12.666 -6.878 -14.065 1.00 98.31 182 ILE A CA 1
ATOM 1369 C C . ILE A 1 182 ? 12.569 -6.965 -12.541 1.00 98.31 182 ILE A C 1
ATOM 1371 O O . ILE A 1 182 ? 11.966 -7.892 -11.998 1.00 98.31 182 ILE A O 1
ATOM 1375 N N . VAL A 1 183 ? 13.123 -5.972 -11.846 1.00 98.25 183 VAL A N 1
ATOM 1376 C CA . VAL A 1 183 ? 13.090 -5.910 -10.385 1.00 98.25 183 VAL A CA 1
ATOM 1377 C C . VAL A 1 183 ? 11.662 -5.770 -9.859 1.00 98.25 183 VAL A C 1
ATOM 1379 O O . VAL A 1 183 ? 11.320 -6.422 -8.874 1.00 98.25 183 VAL A O 1
ATOM 1382 N N . LEU A 1 184 ? 10.797 -4.981 -10.498 1.00 98.38 184 LEU A N 1
ATOM 1383 C CA . LEU A 1 184 ? 9.399 -4.862 -10.084 1.00 98.38 184 LEU A CA 1
ATOM 1384 C C . LEU A 1 184 ? 8.645 -6.189 -10.242 1.00 98.38 184 LEU A C 1
ATOM 1386 O O . LEU A 1 184 ? 7.914 -6.589 -9.336 1.00 98.38 184 LEU A O 1
ATOM 1390 N N . ALA A 1 185 ? 8.846 -6.911 -11.347 1.00 98.00 185 ALA A N 1
ATOM 1391 C CA . ALA A 1 185 ? 8.282 -8.251 -11.507 1.00 98.00 185 ALA A CA 1
ATOM 1392 C C . ALA A 1 185 ? 8.801 -9.210 -10.416 1.00 98.00 185 ALA A C 1
ATOM 1394 O O . ALA A 1 185 ? 8.017 -9.930 -9.797 1.00 98.00 185 ALA A O 1
ATOM 1395 N N . ALA A 1 186 ? 10.100 -9.156 -10.099 1.00 98.19 186 ALA A N 1
ATOM 1396 C CA . ALA A 1 186 ? 10.700 -9.940 -9.021 1.00 98.19 186 ALA A CA 1
ATOM 1397 C C . ALA A 1 186 ? 10.106 -9.620 -7.633 1.00 98.19 186 ALA A C 1
ATOM 1399 O O . ALA A 1 186 ? 9.917 -10.529 -6.822 1.00 98.19 186 ALA A O 1
ATOM 1400 N N . HIS A 1 187 ? 9.736 -8.364 -7.367 1.00 98.06 187 HIS A N 1
ATOM 1401 C CA . HIS A 1 187 ? 9.085 -7.978 -6.111 1.00 98.06 187 HIS A CA 1
ATOM 1402 C C . HIS A 1 187 ? 7.722 -8.644 -5.903 1.00 98.06 187 HIS A C 1
ATOM 1404 O O . HIS A 1 187 ? 7.370 -8.952 -4.766 1.00 98.06 187 HIS A O 1
ATOM 1410 N N . HIS A 1 188 ? 6.975 -8.927 -6.973 1.00 97.06 188 HIS A N 1
ATOM 1411 C CA . HIS A 1 188 ? 5.708 -9.648 -6.850 1.00 97.06 188 HIS A CA 1
ATOM 1412 C C . HIS A 1 188 ? 5.942 -11.080 -6.355 1.00 97.06 188 HIS A C 1
ATOM 1414 O O . HIS A 1 188 ? 5.237 -11.541 -5.459 1.00 97.06 188 HIS A O 1
ATOM 1420 N N . PHE A 1 189 ? 6.994 -11.752 -6.835 1.00 96.25 189 PHE A N 1
ATOM 1421 C CA . PHE A 1 189 ? 7.391 -13.067 -6.319 1.00 96.25 189 PHE A CA 1
ATOM 1422 C C . PHE A 1 189 ? 7.919 -13.000 -4.883 1.00 96.25 189 PHE A C 1
ATOM 1424 O O . PHE A 1 189 ? 7.587 -13.867 -4.076 1.00 96.25 189 PHE A O 1
ATOM 1431 N N . LEU A 1 190 ? 8.679 -11.957 -4.529 1.00 97.00 190 LEU A N 1
ATOM 1432 C CA . LEU A 1 190 ? 9.057 -11.698 -3.135 1.00 97.00 190 LEU A CA 1
ATOM 1433 C C . LEU A 1 190 ? 7.811 -11.555 -2.256 1.00 97.00 190 LEU A C 1
ATOM 1435 O O . LEU A 1 190 ? 7.748 -12.154 -1.189 1.00 97.00 190 LEU A O 1
ATOM 1439 N N . GLY A 1 191 ? 6.792 -10.837 -2.722 1.00 96.81 191 GLY A N 1
ATOM 1440 C CA . GLY A 1 191 ? 5.493 -10.741 -2.067 1.00 96.81 191 GLY A CA 1
ATOM 1441 C C . GLY A 1 191 ? 4.859 -12.080 -1.739 1.00 96.81 191 GLY A C 1
ATOM 1442 O O . GLY A 1 191 ? 4.393 -12.296 -0.624 1.00 96.81 191 GLY A O 1
ATOM 1443 N N . LEU A 1 192 ? 4.871 -12.989 -2.708 1.00 95.44 192 LEU A N 1
ATOM 1444 C CA . LEU A 1 192 ? 4.315 -14.326 -2.542 1.00 95.44 192 LEU A CA 1
ATOM 1445 C C . LEU A 1 192 ? 5.112 -15.172 -1.552 1.00 95.44 192 LEU A C 1
ATOM 1447 O O . LEU A 1 192 ? 4.520 -15.876 -0.739 1.00 95.44 192 LEU A O 1
ATOM 1451 N N . MET A 1 193 ? 6.441 -15.124 -1.640 1.00 95.12 193 MET A N 1
ATOM 1452 C CA . MET A 1 193 ? 7.321 -16.022 -0.889 1.00 95.12 193 MET A CA 1
ATOM 1453 C C . MET A 1 193 ? 7.646 -15.515 0.516 1.00 95.12 193 MET A C 1
ATOM 1455 O O . MET A 1 193 ? 7.694 -16.304 1.452 1.00 95.12 193 MET A O 1
ATOM 1459 N N . ALA A 1 194 ? 7.894 -14.214 0.665 1.00 96.38 194 ALA A N 1
ATOM 1460 C CA . ALA A 1 194 ? 8.317 -13.612 1.925 1.00 96.38 194 ALA A CA 1
ATOM 1461 C C . ALA A 1 194 ? 7.149 -13.014 2.711 1.00 96.38 194 ALA A C 1
ATOM 1463 O O . ALA A 1 194 ? 7.177 -13.040 3.940 1.00 96.38 194 ALA A O 1
ATOM 1464 N N . PHE A 1 195 ? 6.145 -12.458 2.022 1.00 96.50 195 PHE A N 1
ATOM 1465 C CA . PHE A 1 195 ? 5.029 -11.774 2.680 1.00 96.50 195 PHE A CA 1
ATOM 1466 C C . PHE A 1 195 ? 3.739 -12.574 2.730 1.00 96.50 195 PHE A C 1
ATOM 1468 O O . PHE A 1 195 ? 2.846 -12.165 3.461 1.00 96.50 195 PHE A O 1
ATOM 1475 N N . GLU A 1 196 ? 3.636 -13.677 1.983 1.00 96.00 196 GLU A N 1
ATOM 1476 C CA . GLU A 1 196 ? 2.377 -14.413 1.799 1.00 96.00 196 GLU A CA 1
ATOM 1477 C C . GLU A 1 196 ? 1.245 -13.479 1.339 1.00 96.00 196 GLU A C 1
ATOM 1479 O O . GLU A 1 196 ? 0.093 -13.605 1.745 1.00 96.00 196 GLU A O 1
ATOM 1484 N N . ALA A 1 197 ? 1.594 -12.499 0.497 1.00 96.75 197 ALA A N 1
ATOM 1485 C CA . ALA A 1 197 ? 0.673 -11.464 0.060 1.00 96.75 197 ALA A CA 1
ATOM 1486 C C . ALA A 1 197 ? -0.518 -12.057 -0.708 1.00 96.75 197 ALA A C 1
ATOM 1488 O O . ALA A 1 197 ? -0.362 -12.893 -1.602 1.00 96.75 197 ALA A O 1
ATOM 1489 N N . HIS A 1 198 ? -1.711 -11.588 -0.357 1.00 96.56 198 HIS A N 1
ATOM 1490 C CA . HIS A 1 198 ? -2.966 -11.892 -1.031 1.00 96.56 198 HIS A CA 1
ATOM 1491 C C . HIS A 1 198 ? -3.200 -10.986 -2.246 1.00 96.56 198 HIS A C 1
ATOM 1493 O O . HIS A 1 198 ? -3.835 -11.389 -3.215 1.00 96.56 198 HIS A O 1
ATOM 1499 N N . TRP A 1 199 ? -2.686 -9.758 -2.190 1.00 96.69 199 TRP A N 1
ATOM 1500 C CA . TRP A 1 199 ? -2.750 -8.770 -3.262 1.00 96.69 199 TRP A CA 1
ATOM 1501 C C . TRP A 1 199 ? -1.487 -7.904 -3.256 1.00 96.69 199 TRP A C 1
ATOM 1503 O O . TRP A 1 199 ? -0.742 -7.874 -2.273 1.00 96.69 199 TRP A O 1
ATOM 1513 N N . HIS A 1 200 ? -1.231 -7.212 -4.361 1.00 97.06 200 HIS A N 1
ATOM 1514 C CA . HIS A 1 200 ? 0.045 -6.550 -4.609 1.00 97.06 200 HIS A CA 1
ATOM 1515 C C . HIS A 1 200 ? -0.158 -5.092 -5.028 1.00 97.06 200 HIS A C 1
ATOM 1517 O O . HIS A 1 200 ? -0.839 -4.825 -6.015 1.00 97.06 200 HIS A O 1
ATOM 1523 N N . ASP A 1 201 ? 0.463 -4.159 -4.312 1.00 96.75 201 ASP A N 1
ATOM 1524 C CA . ASP A 1 201 ? 0.560 -2.749 -4.679 1.00 96.75 201 ASP A CA 1
ATOM 1525 C C . ASP A 1 201 ? 1.980 -2.400 -5.122 1.00 96.75 201 ASP A C 1
ATOM 1527 O O . ASP A 1 201 ? 2.969 -2.699 -4.447 1.00 96.75 201 ASP A O 1
ATOM 1531 N N . SER A 1 202 ? 2.074 -1.732 -6.262 1.00 96.06 202 SER A N 1
ATOM 1532 C CA . SER A 1 202 ? 3.330 -1.291 -6.853 1.00 96.06 202 SER A CA 1
ATOM 1533 C C . SER A 1 202 ? 3.380 0.226 -6.955 1.00 96.06 202 SER A C 1
ATOM 1535 O O . SER A 1 202 ? 2.415 0.873 -7.339 1.00 96.06 202 SER A O 1
ATOM 1537 N N . PHE A 1 203 ? 4.532 0.813 -6.669 1.00 95.56 203 PHE A N 1
ATOM 1538 C CA . PHE A 1 203 ? 4.773 2.247 -6.797 1.00 95.56 203 PHE A CA 1
ATOM 1539 C C . PHE A 1 203 ? 6.230 2.515 -7.201 1.00 95.56 203 PHE A C 1
ATOM 1541 O O . PHE A 1 203 ? 6.965 3.189 -6.481 1.00 95.56 203 PHE A O 1
ATOM 1548 N N . PRO A 1 204 ? 6.700 1.975 -8.342 1.00 96.94 204 PRO A N 1
ATOM 1549 C CA . PRO A 1 204 ? 8.032 2.304 -8.828 1.00 96.94 204 PRO A CA 1
ATOM 1550 C C . PRO A 1 204 ? 8.138 3.815 -9.024 1.00 96.94 204 PRO A C 1
ATOM 1552 O O . PRO A 1 204 ? 7.256 4.385 -9.651 1.00 96.94 204 PRO A O 1
ATOM 1555 N N . ILE A 1 205 ? 9.185 4.469 -8.532 1.00 96.31 205 ILE A N 1
ATOM 1556 C CA . ILE A 1 205 ? 9.354 5.926 -8.661 1.00 96.31 205 ILE A CA 1
ATOM 1557 C C . ILE A 1 205 ? 10.730 6.264 -9.218 1.00 96.31 205 ILE A C 1
ATOM 1559 O O . ILE A 1 205 ? 11.698 5.528 -9.035 1.00 96.31 205 ILE A O 1
ATOM 1563 N N . HIS A 1 206 ? 10.844 7.407 -9.889 1.00 96.19 206 HIS A N 1
ATOM 1564 C CA . HIS A 1 206 ? 12.146 7.921 -10.299 1.00 96.19 206 HIS A CA 1
ATOM 1565 C C . HIS A 1 206 ? 12.921 8.421 -9.070 1.00 96.19 206 HIS A C 1
ATOM 1567 O O . HIS A 1 206 ? 12.417 9.271 -8.338 1.00 96.19 206 HIS A O 1
ATOM 1573 N N . ILE A 1 207 ? 14.177 7.994 -8.900 1.00 95.69 207 ILE A N 1
ATOM 1574 C CA . ILE A 1 207 ? 15.009 8.328 -7.726 1.00 95.69 207 ILE A CA 1
ATOM 1575 C C . ILE A 1 207 ? 15.151 9.839 -7.447 1.00 95.69 207 ILE A C 1
ATOM 1577 O O . ILE A 1 207 ? 15.187 10.249 -6.293 1.00 95.69 207 ILE A O 1
ATOM 1581 N N . HIS A 1 208 ? 15.200 10.678 -8.487 1.00 92.88 208 HIS A N 1
ATOM 1582 C CA . HIS A 1 208 ? 15.312 12.133 -8.350 1.00 92.88 208 HIS A CA 1
ATOM 1583 C C . HIS A 1 208 ? 13.974 12.863 -8.430 1.00 92.88 208 HIS A C 1
ATOM 1585 O O . HIS A 1 208 ? 13.783 13.867 -7.754 1.00 92.88 208 HIS A O 1
ATOM 1591 N N . GLN A 1 209 ? 13.058 12.396 -9.279 1.00 91.56 209 GLN A 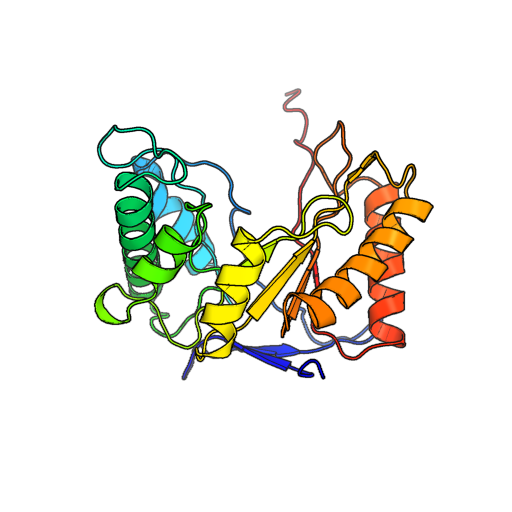N 1
ATOM 1592 C CA . GLN A 1 209 ? 11.818 13.127 -9.538 1.00 91.56 209 GLN A CA 1
ATOM 1593 C C . GLN A 1 209 ? 10.657 12.696 -8.632 1.00 91.56 209 GLN A C 1
ATOM 1595 O O . GLN A 1 209 ? 9.624 13.359 -8.643 1.00 91.56 209 GLN A O 1
ATOM 1600 N N . VAL A 1 210 ? 10.799 11.578 -7.906 1.00 91.94 210 VAL A N 1
ATOM 1601 C CA . VAL A 1 210 ? 9.832 11.048 -6.924 1.00 91.94 210 VAL A CA 1
ATOM 1602 C C . VAL A 1 210 ? 8.403 10.972 -7.490 1.00 91.94 210 VAL A C 1
ATOM 1604 O O . VAL A 1 210 ? 7.414 11.268 -6.829 1.00 91.94 210 VAL A O 1
ATOM 1607 N N . ASN A 1 211 ? 8.294 10.597 -8.764 1.00 93.00 211 ASN A N 1
ATOM 1608 C CA . ASN A 1 211 ? 7.031 10.391 -9.467 1.00 93.00 211 ASN A CA 1
ATOM 1609 C C . ASN A 1 211 ? 7.081 9.083 -10.250 1.00 93.00 211 ASN A C 1
ATOM 1611 O O . ASN A 1 211 ? 8.169 8.554 -10.489 1.00 93.00 211 ASN A O 1
ATOM 1615 N N . ASN A 1 212 ? 5.915 8.617 -10.691 1.00 94.25 212 ASN A N 1
ATOM 1616 C CA . ASN A 1 212 ? 5.757 7.448 -11.553 1.00 94.25 212 ASN A CA 1
ATOM 1617 C C . ASN A 1 212 ? 4.878 7.683 -12.781 1.00 94.25 212 ASN A C 1
ATOM 1619 O O . ASN A 1 212 ? 4.365 6.750 -13.392 1.00 94.25 212 ASN A O 1
ATOM 1623 N N . THR A 1 213 ? 4.758 8.951 -13.161 1.00 94.75 213 THR A N 1
ATOM 1624 C CA . THR A 1 213 ? 3.925 9.424 -14.273 1.00 94.75 213 THR A CA 1
ATOM 1625 C C . THR A 1 213 ? 4.749 9.886 -15.476 1.00 94.75 213 THR A C 1
ATOM 1627 O O . THR A 1 213 ? 4.191 10.295 -16.489 1.00 94.75 213 THR A O 1
ATOM 1630 N N . SER A 1 214 ? 6.081 9.792 -15.402 1.00 94.38 214 SER A N 1
ATOM 1631 C CA . SER A 1 214 ? 6.960 9.981 -16.557 1.00 94.38 214 SER A CA 1
ATOM 1632 C C . SER A 1 214 ? 6.810 8.849 -17.580 1.00 94.38 214 SER A C 1
ATOM 1634 O O . SER A 1 214 ? 6.511 7.708 -17.226 1.00 94.38 214 SER A O 1
ATOM 1636 N N . THR A 1 215 ? 7.073 9.141 -18.857 1.00 95.38 215 THR A N 1
ATOM 1637 C CA . THR A 1 215 ? 6.965 8.163 -19.953 1.00 95.38 215 THR A CA 1
ATOM 1638 C C . THR A 1 215 ? 7.706 6.844 -19.682 1.00 95.38 215 THR A C 1
ATOM 1640 O O . THR A 1 215 ? 7.091 5.795 -19.876 1.00 95.38 215 THR A O 1
ATOM 1643 N N . 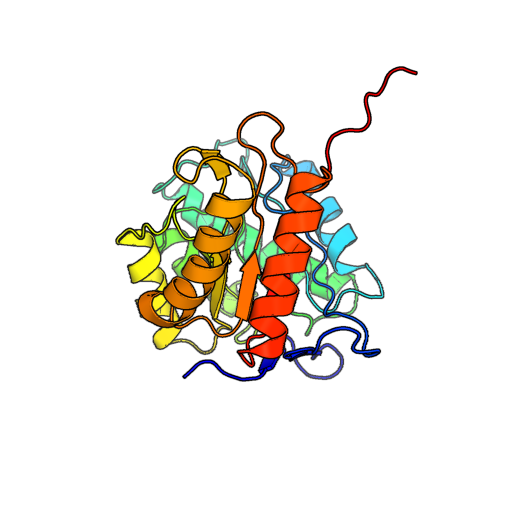PRO A 1 216 ? 8.967 6.832 -19.192 1.00 96.25 216 PRO A N 1
ATOM 1644 C CA . PRO A 1 216 ? 9.662 5.575 -18.901 1.00 96.25 216 PRO A CA 1
ATOM 1645 C C . PRO A 1 216 ? 8.993 4.748 -17.795 1.00 96.25 216 PRO A C 1
ATOM 1647 O O . PRO A 1 216 ? 8.963 3.523 -17.880 1.00 96.25 216 PRO A O 1
ATOM 1650 N N . LEU A 1 217 ? 8.420 5.402 -16.778 1.00 96.62 217 LEU A N 1
ATOM 1651 C CA . LEU A 1 217 ? 7.733 4.715 -15.682 1.00 96.62 217 LEU A CA 1
ATOM 1652 C C . LEU A 1 217 ? 6.357 4.204 -16.092 1.00 96.62 217 LEU A C 1
ATOM 1654 O O . LEU A 1 217 ? 6.010 3.081 -15.739 1.00 96.62 217 LEU A O 1
ATOM 1658 N N . LEU A 1 218 ? 5.610 4.964 -16.895 1.00 96.56 218 LEU A N 1
ATOM 1659 C CA . LEU A 1 218 ? 4.355 4.486 -17.477 1.00 96.56 218 LEU A CA 1
ATOM 1660 C C . LEU A 1 218 ? 4.590 3.281 -18.396 1.00 96.56 218 LEU A C 1
ATOM 1662 O O . LEU A 1 218 ? 3.839 2.309 -18.333 1.00 96.56 218 LEU A O 1
ATOM 1666 N N . TRP A 1 219 ? 5.655 3.308 -19.205 1.00 97.75 219 TRP A N 1
ATOM 1667 C CA . TRP A 1 219 ? 6.062 2.164 -20.023 1.00 97.75 219 TRP A CA 1
ATOM 1668 C C . TRP A 1 219 ? 6.403 0.942 -19.162 1.00 97.75 219 TRP A C 1
ATOM 1670 O O . TRP A 1 219 ? 5.884 -0.145 -19.411 1.00 97.75 219 TRP A O 1
ATOM 1680 N N . LEU A 1 220 ? 7.217 1.127 -18.117 1.00 97.31 220 LEU A N 1
ATOM 1681 C CA . LEU A 1 220 ? 7.593 0.070 -17.178 1.00 97.31 220 LEU A CA 1
ATOM 1682 C C . LEU A 1 220 ? 6.362 -0.545 -16.506 1.00 97.31 220 LEU A C 1
ATOM 1684 O O . LEU A 1 220 ? 6.214 -1.767 -16.490 1.00 97.31 220 LEU A O 1
ATOM 1688 N N . LEU A 1 221 ? 5.472 0.293 -15.970 1.00 97.06 221 LEU A N 1
ATOM 1689 C CA . LEU A 1 221 ? 4.238 -0.134 -15.312 1.00 97.06 221 LEU A CA 1
ATOM 1690 C C . LEU A 1 221 ? 3.341 -0.924 -16.268 1.00 97.06 221 LEU A C 1
ATOM 1692 O O . LEU A 1 221 ? 2.844 -1.988 -15.903 1.00 97.06 221 LEU A O 1
ATOM 1696 N N . ALA A 1 222 ? 3.182 -0.452 -17.508 1.00 97.06 222 ALA A N 1
ATOM 1697 C CA . ALA A 1 222 ? 2.405 -1.149 -18.528 1.00 97.06 222 ALA A CA 1
ATOM 1698 C C . ALA A 1 222 ? 3.030 -2.500 -18.912 1.00 97.06 222 ALA A C 1
ATOM 1700 O O . ALA A 1 222 ? 2.309 -3.490 -19.045 1.00 97.06 222 ALA A O 1
ATOM 1701 N N . LEU A 1 223 ? 4.357 -2.560 -19.067 1.00 97.94 223 LEU A N 1
ATOM 1702 C CA . LEU A 1 223 ? 5.081 -3.787 -19.396 1.00 97.94 223 LEU A CA 1
ATOM 1703 C C . LEU A 1 223 ? 4.924 -4.836 -18.290 1.00 97.94 223 LEU A C 1
ATOM 1705 O O . LEU A 1 223 ? 4.534 -5.972 -18.567 1.00 97.94 223 LEU A O 1
ATOM 1709 N N . VAL A 1 224 ? 5.191 -4.453 -17.040 1.00 98.06 224 VAL A N 1
ATOM 1710 C CA . VAL A 1 224 ? 5.101 -5.359 -15.886 1.00 98.06 224 VAL A CA 1
ATOM 1711 C C . VAL A 1 224 ? 3.654 -5.775 -15.636 1.00 98.06 224 VAL A C 1
ATOM 1713 O O . VAL A 1 224 ? 3.393 -6.962 -15.449 1.00 98.06 224 VAL A O 1
ATOM 1716 N N . GLY A 1 225 ? 2.705 -4.839 -15.714 1.00 96.88 225 GLY A N 1
ATOM 1717 C CA . GLY A 1 225 ? 1.279 -5.132 -15.583 1.00 96.88 225 GLY A CA 1
ATOM 1718 C C . GLY A 1 225 ? 0.804 -6.162 -16.607 1.00 96.88 225 GLY A C 1
ATOM 1719 O O . GLY A 1 225 ? 0.158 -7.138 -16.237 1.00 96.88 225 GLY A O 1
ATOM 1720 N N . GLN A 1 226 ? 1.187 -6.020 -17.881 1.00 97.44 226 GLN A N 1
ATOM 1721 C CA . GLN A 1 226 ? 0.864 -7.008 -18.916 1.00 97.44 226 GLN A CA 1
ATOM 1722 C C . GLN A 1 226 ? 1.547 -8.360 -18.685 1.00 97.44 226 GLN A C 1
ATOM 1724 O O . GLN A 1 226 ? 0.929 -9.403 -18.903 1.00 97.44 226 GLN A O 1
ATOM 1729 N N . ALA A 1 227 ? 2.816 -8.360 -18.270 1.00 97.75 227 ALA A N 1
ATOM 1730 C CA . ALA A 1 227 ? 3.552 -9.589 -17.998 1.00 97.75 227 ALA A CA 1
ATOM 1731 C C . ALA A 1 227 ? 2.904 -10.376 -16.851 1.00 97.75 227 ALA A C 1
ATOM 1733 O O . ALA A 1 227 ? 2.640 -11.569 -17.000 1.00 97.75 227 ALA A O 1
ATOM 1734 N N . LEU A 1 228 ? 2.580 -9.708 -15.743 1.00 96.44 228 LEU A N 1
ATOM 1735 C CA . LEU A 1 228 ? 1.898 -10.323 -14.606 1.00 96.44 228 LEU A CA 1
ATOM 1736 C C . LEU A 1 228 ? 0.482 -10.761 -14.975 1.00 96.44 228 LEU A C 1
ATOM 1738 O O . LEU A 1 228 ? 0.100 -11.878 -14.636 1.00 96.44 228 LEU A O 1
ATOM 1742 N N . ALA A 1 229 ? -0.264 -9.941 -15.719 1.00 95.62 229 ALA A N 1
ATOM 1743 C CA . ALA A 1 229 ? -1.627 -10.266 -16.123 1.00 95.62 229 ALA A CA 1
ATOM 1744 C C . ALA A 1 229 ? -1.709 -11.500 -17.042 1.00 95.62 229 ALA A C 1
ATOM 1746 O O . ALA A 1 229 ? -2.678 -12.245 -16.989 1.00 95.62 229 ALA A O 1
ATOM 1747 N N . ARG A 1 230 ? -0.706 -11.728 -17.901 1.00 96.81 230 ARG A N 1
ATOM 1748 C CA . ARG A 1 230 ? -0.685 -12.875 -18.831 1.00 96.81 230 ARG A CA 1
ATOM 1749 C C . ARG A 1 230 ? -0.132 -14.161 -18.218 1.00 96.81 230 ARG A C 1
ATOM 1751 O O . ARG A 1 230 ? -0.450 -15.237 -18.708 1.00 96.81 230 ARG A O 1
ATOM 1758 N N . ASN A 1 231 ? 0.726 -14.054 -17.203 1.00 96.19 231 ASN A N 1
ATOM 1759 C CA . ASN A 1 231 ? 1.492 -15.194 -16.681 1.00 96.19 231 ASN A CA 1
ATOM 1760 C C . ASN A 1 231 ? 1.139 -15.561 -15.232 1.00 96.19 231 ASN A C 1
ATOM 1762 O O . ASN A 1 231 ? 1.669 -16.532 -14.695 1.00 96.19 231 ASN A O 1
ATOM 1766 N N . THR A 1 232 ? 0.271 -14.791 -14.577 1.00 94.62 232 THR A N 1
ATOM 1767 C CA . THR A 1 232 ? -0.143 -15.008 -13.187 1.00 94.62 232 THR A CA 1
ATOM 1768 C C . THR A 1 232 ? -1.623 -14.668 -13.007 1.00 94.62 232 THR A C 1
ATOM 1770 O O . THR A 1 232 ? -2.226 -14.055 -13.878 1.00 94.62 232 THR A O 1
ATOM 1773 N N . HIS A 1 233 ? -2.183 -15.014 -11.847 1.00 93.94 233 HIS A N 1
ATOM 1774 C CA . HIS A 1 233 ? -3.549 -14.649 -11.447 1.00 93.94 233 HIS A CA 1
ATOM 1775 C C . HIS A 1 233 ? -3.542 -13.701 -10.238 1.00 93.94 233 HIS A C 1
ATOM 1777 O O . HIS A 1 233 ? -4.427 -13.754 -9.389 1.00 93.94 233 HIS A O 1
ATOM 1783 N N . LEU A 1 234 ? -2.500 -12.872 -10.111 1.00 95.00 234 LEU A N 1
ATOM 1784 C CA . LEU A 1 234 ? -2.344 -11.980 -8.963 1.00 95.00 234 LEU A CA 1
ATOM 1785 C C . LEU A 1 234 ? -3.287 -10.768 -9.074 1.00 95.00 234 LEU A C 1
ATOM 1787 O O . LEU A 1 234 ? -3.338 -10.146 -10.142 1.00 95.00 234 LEU A O 1
ATOM 1791 N N . PRO A 1 235 ? -3.987 -10.383 -7.990 1.00 96.06 235 PRO A N 1
ATOM 1792 C CA . PRO A 1 235 ? -4.606 -9.067 -7.874 1.00 96.06 235 PRO A CA 1
ATOM 1793 C C . PRO A 1 235 ? -3.511 -8.004 -7.713 1.00 96.06 235 PRO A C 1
ATOM 1795 O O . PRO A 1 235 ? -2.799 -7.981 -6.705 1.00 96.06 235 PRO A O 1
ATOM 1798 N N . ILE A 1 236 ? -3.351 -7.150 -8.727 1.00 95.50 236 ILE A N 1
ATOM 1799 C CA . ILE A 1 236 ? -2.303 -6.122 -8.778 1.00 95.50 236 ILE A CA 1
ATOM 1800 C C . ILE A 1 236 ? -2.903 -4.721 -8.895 1.00 95.50 236 ILE A C 1
ATOM 1802 O O . ILE A 1 236 ? -3.853 -4.493 -9.646 1.00 95.50 236 ILE A O 1
ATOM 1806 N N . MET A 1 237 ? -2.341 -3.783 -8.143 1.00 95.06 237 MET A N 1
ATOM 1807 C CA . MET A 1 237 ? -2.670 -2.363 -8.157 1.00 95.06 237 MET A CA 1
ATOM 1808 C C . MET A 1 237 ? -1.381 -1.548 -8.287 1.00 95.06 237 MET A C 1
ATOM 1810 O O . MET A 1 237 ? -0.279 -2.037 -8.032 1.00 95.06 237 MET A O 1
ATOM 1814 N N . THR A 1 238 ? -1.510 -0.307 -8.747 1.00 94.81 238 THR A N 1
ATOM 1815 C CA . THR A 1 238 ? -0.406 0.646 -8.767 1.00 94.81 238 THR A CA 1
ATOM 1816 C C . THR A 1 238 ? -0.835 1.952 -8.121 1.00 94.81 238 THR A C 1
ATOM 1818 O O . THR A 1 238 ? -1.768 2.601 -8.595 1.00 94.81 238 THR A O 1
ATOM 1821 N N . SER A 1 239 ? -0.125 2.354 -7.073 1.00 93.38 239 SER A N 1
ATOM 1822 C CA . SER A 1 239 ? -0.276 3.661 -6.442 1.00 93.38 239 SER A CA 1
ATOM 1823 C C . SER A 1 239 ? 0.325 4.767 -7.317 1.00 93.38 239 SER A C 1
ATOM 1825 O O . SER A 1 239 ? 1.417 4.629 -7.870 1.00 93.38 239 SER A O 1
ATOM 1827 N N . CYS A 1 240 ? -0.392 5.882 -7.464 1.00 91.38 240 CYS A N 1
ATOM 1828 C CA . CYS A 1 240 ? -0.030 6.966 -8.380 1.00 91.38 240 CYS A CA 1
ATOM 1829 C C . CYS A 1 240 ? 0.749 8.083 -7.670 1.00 91.38 240 CYS A C 1
ATOM 1831 O O . CYS A 1 240 ? 0.207 8.776 -6.816 1.00 91.38 240 CYS A O 1
ATOM 1833 N N . PHE A 1 241 ? 1.997 8.307 -8.079 1.00 91.50 241 PHE A N 1
ATOM 1834 C CA . PHE A 1 241 ? 2.830 9.428 -7.650 1.00 91.50 241 PHE A CA 1
ATOM 1835 C C . PHE A 1 241 ? 2.960 10.417 -8.806 1.00 91.50 241 PHE A C 1
ATOM 1837 O O . PHE A 1 241 ? 3.764 10.249 -9.730 1.00 91.50 241 PHE A O 1
ATOM 1844 N N . THR A 1 242 ? 2.141 11.462 -8.777 1.00 88.12 242 THR A N 1
ATOM 1845 C CA . THR A 1 242 ? 2.132 12.493 -9.815 1.00 88.12 242 THR A CA 1
ATOM 1846 C C . THR A 1 242 ? 3.280 13.472 -9.614 1.00 88.12 242 THR A C 1
ATOM 1848 O O . THR A 1 242 ? 3.489 13.963 -8.503 1.00 88.12 242 THR A O 1
ATOM 1851 N N . ALA A 1 243 ? 3.987 13.826 -10.689 1.00 81.12 243 ALA A N 1
ATOM 1852 C CA . ALA A 1 243 ? 4.866 14.988 -10.646 1.00 81.12 243 ALA A CA 1
ATOM 1853 C C . ALA A 1 243 ? 4.029 16.246 -10.350 1.00 81.12 243 ALA A C 1
ATOM 1855 O O . ALA A 1 243 ? 2.919 16.399 -10.865 1.00 81.12 243 ALA A O 1
ATOM 1856 N N . ARG A 1 244 ? 4.550 17.154 -9.520 1.00 62.59 244 ARG A N 1
ATOM 1857 C CA . ARG A 1 244 ? 3.917 18.458 -9.292 1.00 62.59 244 ARG A CA 1
ATOM 1858 C C . ARG A 1 244 ? 3.768 19.172 -10.639 1.00 62.59 244 ARG A C 1
ATOM 1860 O O . ARG A 1 244 ? 4.751 19.324 -11.361 1.00 62.59 244 ARG A O 1
ATOM 1867 N N . ALA A 1 245 ? 2.571 19.664 -10.954 1.00 48.00 245 ALA A N 1
ATOM 1868 C CA . ALA A 1 245 ? 2.444 20.698 -11.973 1.00 48.00 245 ALA A CA 1
ATOM 1869 C C . ALA A 1 245 ? 3.224 21.913 -11.460 1.00 48.00 245 ALA A C 1
ATOM 1871 O O . ALA A 1 245 ? 2.913 22.422 -10.379 1.00 48.00 245 ALA A O 1
ATOM 1872 N N . ASN A 1 246 ? 4.270 22.337 -12.174 1.00 40.09 246 ASN A N 1
ATOM 1873 C CA . ASN A 1 246 ? 4.944 23.594 -11.869 1.00 40.09 246 ASN A CA 1
ATOM 1874 C C . ASN A 1 246 ? 3.865 24.675 -11.774 1.00 40.09 246 ASN A C 1
ATOM 1876 O O . ASN A 1 246 ? 3.219 24.995 -12.769 1.00 40.09 246 ASN A O 1
ATOM 1880 N N . SER A 1 247 ? 3.650 25.214 -10.575 1.00 40.19 247 SER A N 1
ATOM 1881 C CA . SER A 1 247 ? 2.853 26.418 -10.368 1.00 40.19 247 SER A CA 1
ATOM 1882 C C . SER A 1 247 ? 3.692 27.59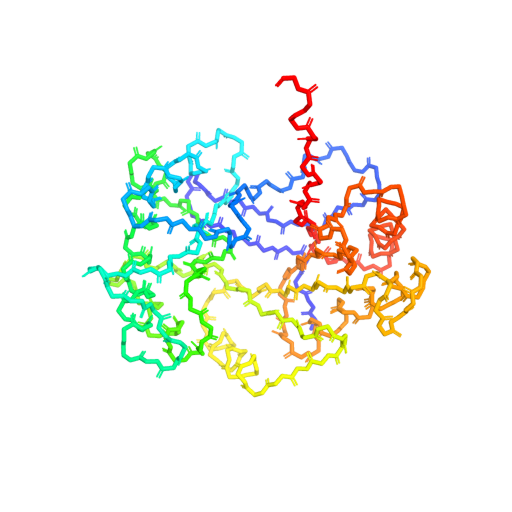2 -10.872 1.00 40.19 247 SER A C 1
ATOM 1884 O O . SER A 1 247 ? 4.307 28.307 -10.088 1.00 40.19 247 SER A O 1
ATOM 1886 N N . GLY A 1 248 ? 3.830 27.659 -12.196 1.00 45.00 248 GLY A N 1
ATOM 1887 C CA . GLY A 1 248 ? 4.375 28.770 -12.963 1.00 45.00 248 GLY A CA 1
ATOM 1888 C C . GLY A 1 248 ? 3.241 29.586 -13.580 1.00 45.00 248 GLY A C 1
ATOM 1889 O O . GLY A 1 248 ? 3.263 29.844 -14.780 1.00 45.00 248 GLY A O 1
ATOM 1890 N N . LEU A 1 249 ? 2.246 29.921 -12.757 1.00 35.44 249 LEU A N 1
ATOM 1891 C CA . LEU A 1 249 ? 1.265 30.980 -12.973 1.00 35.44 249 LEU A CA 1
ATOM 1892 C C . LEU A 1 249 ? 1.226 31.830 -11.706 1.00 35.44 249 LEU A C 1
ATOM 1894 O O . LEU A 1 249 ? 1.174 31.213 -10.615 1.00 35.44 249 LEU A O 1
#